Protein AF-A0A7S2GM95-F1 (afdb_monomer_lite)

InterPro domains:
  IPR003807 Domain of unknown function DUF202 [PF02656] (80-145)
  IPR052053 Inner Membrane YidH-like [PTHR34187] (78-184)

Secondary structure (DSSP, 8-state):
-HHHHHHTS----GGGS--EEE-TTS-EEE------S-----HHHHHHHHHHHHTS-HHHHHHHHHHHHHHHHHHHHHHHHHHHHHHHHHHHHHHHHHHHHHHHHHHHHH-SSHHHHHHHHHHHHHHHHHHHHHHHHHHHHHHHHHHHHHS-TT---S----HHHHHHHHHHHHHHHHHHHHHHHHHTTS--

Foldseek 3Di:
DVVVVVVVQLDDPPPPVARWDADPVRDTDGPDDDDPDDDPDDPVVVVVVVVVVVVPPVVVVVVVVVVVVVVVVVVVVVVVVVLVVVLVVLVVVLVVLLVVLVVLLVVLVVDPDPLSNVLSNVLSVLSNVLSVVSNVLSVVVSVVVVVVVPDDDDDPDPCPPPPRPPVNVVSVVVSVVVNVVSVVVSVVVVVD

Sequence (192 aa):
SIYRSIASSLKYDVLKGTLVARDNEGNVVALSSSLPNGTELTVEEVDKCLVNNVRSSKPTEKASMAFRGQVLKFERVQAHLANERTWLAWVRTALSALSIAFSLLTLSDESTKQWLKVTLFVVGSLMVANVLMTFVTGWLRYVRVKDVLMLDKQDMSANFGRLGLSHQARFLSLLLFVISFAYITGGSHDIS

Radius of gyration: 32.98 Å; chains: 1; bounding box: 68×30×95 Å

pLDDT: mean 74.27, std 16.56, range [39.97, 95.5]

Structure (mmCIF, N/CA/C/O backbone):
data_AF-A0A7S2GM95-F1
#
_entry.id   AF-A0A7S2GM95-F1
#
loop_
_atom_site.group_PDB
_atom_site.id
_atom_site.type_symbol
_atom_site.label_atom_id
_atom_site.label_alt_id
_atom_site.label_comp_id
_atom_site.label_asym_id
_atom_site.label_entity_id
_atom_site.label_seq_id
_atom_site.pdbx_PDB_ins_code
_atom_site.Cartn_x
_atom_site.Cartn_y
_atom_site.Cartn_z
_atom_site.occupancy
_atom_site.B_iso_or_equiv
_atom_site.auth_seq_id
_atom_site.auth_comp_id
_atom_site.auth_asym_id
_atom_site.auth_atom_id
_atom_site.pdbx_PDB_model_num
ATOM 1 N N . SER A 1 1 ? -3.765 -0.827 27.137 1.00 50.66 1 SER A N 1
ATOM 2 C CA . SER A 1 1 ? -2.774 -1.009 28.218 1.00 50.66 1 SER A CA 1
ATOM 3 C C . SER A 1 1 ? -3.157 -0.255 29.496 1.00 50.66 1 SER A C 1
ATOM 5 O O . SER A 1 1 ? -3.128 -0.847 30.561 1.00 50.66 1 SER A O 1
ATOM 7 N N . ILE A 1 2 ? -3.640 0.992 29.404 1.00 45.62 2 ILE A N 1
ATOM 8 C CA . ILE A 1 2 ? -3.975 1.848 30.565 1.00 45.62 2 ILE A CA 1
ATOM 9 C C . ILE A 1 2 ? -5.118 1.294 31.451 1.00 45.62 2 ILE A C 1
ATOM 11 O O . ILE A 1 2 ? -5.013 1.318 32.671 1.00 45.62 2 ILE A O 1
ATOM 15 N N . TYR A 1 3 ? -6.159 0.679 30.875 1.00 39.97 3 TYR A N 1
ATOM 16 C CA . TYR A 1 3 ? -7.285 0.133 31.656 1.00 39.97 3 TYR A CA 1
ATOM 17 C C . TYR A 1 3 ? -6.939 -1.081 32.538 1.00 39.97 3 TYR A C 1
ATOM 19 O O . TYR A 1 3 ? -7.569 -1.272 33.575 1.00 39.97 3 TYR A O 1
ATOM 27 N N . ARG A 1 4 ? -5.914 -1.879 32.188 1.00 47.34 4 ARG A N 1
ATOM 28 C CA . ARG A 1 4 ? -5.451 -2.976 33.065 1.00 47.34 4 ARG A CA 1
ATOM 29 C C . ARG A 1 4 ? -4.747 -2.461 34.319 1.00 47.34 4 ARG A C 1
ATOM 31 O O . ARG A 1 4 ? -4.808 -3.131 35.338 1.00 47.34 4 ARG A O 1
ATOM 38 N N . SER A 1 5 ? -4.130 -1.280 34.248 1.00 45.19 5 SER A N 1
ATOM 39 C CA . SER A 1 5 ? -3.409 -0.688 35.379 1.00 45.19 5 SER A CA 1
ATOM 40 C C . SER A 1 5 ? -4.339 -0.086 36.435 1.00 45.19 5 SER A C 1
ATOM 42 O O . SER A 1 5 ? -3.966 -0.017 37.599 1.00 45.19 5 SER A O 1
ATOM 44 N N . ILE A 1 6 ? -5.547 0.341 36.049 1.00 52.78 6 ILE A N 1
ATOM 45 C CA . ILE A 1 6 ? -6.525 0.919 36.987 1.00 52.78 6 ILE A CA 1
ATOM 46 C C . ILE A 1 6 ? -7.282 -0.196 37.726 1.00 52.78 6 ILE A C 1
ATOM 48 O O . ILE A 1 6 ? -7.532 -0.090 38.923 1.00 52.78 6 ILE A O 1
ATOM 52 N N . ALA A 1 7 ? -7.590 -1.306 37.045 1.00 53.78 7 ALA A N 1
ATOM 53 C CA . ALA A 1 7 ? -8.331 -2.417 37.645 1.00 53.78 7 ALA A CA 1
ATOM 54 C C . ALA A 1 7 ? -7.535 -3.195 38.713 1.00 53.78 7 ALA A C 1
ATOM 56 O O . ALA A 1 7 ? -8.138 -3.818 39.580 1.00 53.78 7 ALA A O 1
ATOM 57 N N . SER A 1 8 ? -6.197 -3.153 38.687 1.00 53.56 8 SER A N 1
ATOM 58 C CA . SER A 1 8 ? -5.352 -3.878 39.647 1.00 53.56 8 SER A CA 1
ATOM 59 C C . SER A 1 8 ? -5.120 -3.155 40.980 1.00 53.56 8 SER A C 1
ATOM 61 O O . SER A 1 8 ? -4.544 -3.761 41.880 1.00 53.56 8 SER A O 1
ATOM 63 N N . SER A 1 9 ? -5.540 -1.890 41.128 1.00 49.91 9 SER A N 1
ATOM 64 C CA . SER A 1 9 ? -5.260 -1.089 42.339 1.00 49.91 9 SER A CA 1
ATOM 65 C C . SER A 1 9 ? -6.438 -0.985 43.321 1.00 49.91 9 SER A C 1
ATOM 67 O O . SER A 1 9 ? -6.291 -0.480 44.431 1.00 49.91 9 SER A O 1
ATOM 69 N N . LEU A 1 10 ? -7.614 -1.505 42.962 1.00 49.50 10 LEU A N 1
ATOM 70 C CA . LEU A 1 10 ? -8.773 -1.553 43.854 1.00 49.50 10 LEU A CA 1
ATOM 71 C C . LEU A 1 10 ? -8.721 -2.823 44.715 1.00 49.50 10 LEU A C 1
ATOM 73 O O . LEU A 1 10 ? -9.295 -3.856 44.375 1.00 49.50 10 LEU A O 1
ATOM 77 N N . LYS A 1 11 ? -8.005 -2.755 45.843 1.00 52.44 11 LYS A N 1
ATOM 78 C CA . LYS A 1 11 ? -8.129 -3.753 46.916 1.00 52.44 11 LYS A CA 1
ATOM 79 C C . LYS A 1 11 ? -9.411 -3.474 47.701 1.00 52.44 11 LYS A C 1
ATOM 81 O O . LYS A 1 11 ? -9.481 -2.506 48.449 1.00 52.44 11 LYS A O 1
ATOM 86 N N . TYR A 1 12 ? -10.414 -4.327 47.523 1.00 49.81 12 TYR A N 1
ATOM 87 C CA . TYR A 1 12 ? -11.640 -4.302 48.315 1.00 49.81 12 TYR A CA 1
ATOM 88 C C . TYR A 1 12 ? -11.394 -5.030 49.635 1.00 49.81 12 TYR A C 1
ATOM 90 O O . TYR A 1 12 ? -11.273 -6.254 49.650 1.00 49.81 12 TYR A O 1
ATOM 98 N N . ASP A 1 13 ? -11.311 -4.288 50.736 1.00 48.91 13 ASP A N 1
ATOM 99 C CA . ASP A 1 13 ? -11.251 -4.877 52.072 1.00 48.91 13 ASP A CA 1
ATOM 100 C C . ASP A 1 13 ? -12.677 -4.963 52.637 1.00 48.91 13 ASP A C 1
ATOM 102 O O . ASP A 1 13 ? -13.244 -3.992 53.136 1.00 48.91 13 ASP A O 1
ATOM 106 N N . VAL A 1 14 ? -13.310 -6.125 52.458 1.00 47.44 14 VAL A N 1
ATOM 107 C CA . VAL A 1 14 ? -14.729 -6.363 52.797 1.00 47.44 14 VAL A CA 1
ATOM 108 C C . VAL A 1 14 ? -14.942 -6.495 54.316 1.00 47.44 14 VAL A C 1
ATOM 110 O O . VAL A 1 14 ? -16.067 -6.411 54.801 1.00 47.44 14 VAL A O 1
ATOM 113 N N . LEU A 1 15 ? -13.870 -6.627 55.103 1.00 42.09 15 LEU A N 1
ATOM 114 C CA . LEU A 1 15 ? -13.933 -6.999 56.521 1.00 42.09 15 LEU A CA 1
ATOM 115 C C . LEU A 1 15 ? -14.420 -5.904 57.488 1.00 42.09 15 LEU A C 1
ATOM 117 O O . LEU A 1 15 ? -14.605 -6.192 58.666 1.00 42.09 15 LEU A O 1
ATOM 121 N N . LYS A 1 16 ? -14.655 -4.665 57.034 1.00 50.62 16 LYS A N 1
ATOM 122 C CA . LYS A 1 16 ? -15.147 -3.568 57.901 1.00 50.62 16 LYS A CA 1
ATOM 123 C C . LYS A 1 16 ? -16.322 -2.770 57.333 1.00 50.62 16 LYS A C 1
ATOM 125 O O . LYS A 1 16 ? -16.593 -1.670 57.807 1.00 50.62 16 LYS A O 1
ATOM 130 N N . GLY A 1 17 ? -16.997 -3.275 56.298 1.00 48.81 17 GLY A N 1
ATOM 131 C CA . GLY A 1 17 ? -18.196 -2.628 55.740 1.00 48.81 17 GLY A CA 1
ATOM 132 C C . GLY A 1 17 ? -17.989 -1.192 55.232 1.00 48.81 17 GLY A C 1
ATOM 133 O O . GLY A 1 17 ? -18.960 -0.485 54.991 1.00 48.81 17 GLY A O 1
ATOM 134 N N . THR A 1 18 ? -16.739 -0.751 55.057 1.00 48.81 18 THR A N 1
ATOM 135 C CA . THR A 1 18 ? -16.401 0.610 54.633 1.00 48.81 18 THR A CA 1
ATOM 136 C C . THR A 1 18 ? -15.642 0.528 53.315 1.00 48.81 18 THR A C 1
ATOM 138 O O . THR A 1 18 ? -14.572 -0.073 53.245 1.00 48.81 18 THR A O 1
ATOM 141 N N . LEU A 1 19 ? -16.204 1.107 52.251 1.00 51.09 19 LEU A N 1
ATOM 142 C CA . LEU A 1 19 ? -15.543 1.204 50.951 1.00 51.09 19 LEU A CA 1
ATOM 143 C C . LEU A 1 19 ? -14.448 2.266 51.034 1.00 51.09 19 LEU A C 1
ATOM 145 O O . LEU A 1 19 ? -14.722 3.464 51.032 1.00 51.09 19 LEU A O 1
ATOM 149 N N . VAL A 1 20 ? -13.201 1.815 51.119 1.00 55.88 20 VAL A N 1
ATOM 150 C CA . VAL A 1 20 ? -12.035 2.693 51.164 1.00 55.88 20 VAL A CA 1
ATOM 151 C C . VAL A 1 20 ? -11.360 2.688 49.797 1.00 55.88 20 VAL A C 1
ATOM 153 O O . VAL A 1 20 ? -10.865 1.655 49.352 1.00 55.88 20 VAL A O 1
ATOM 156 N N . ALA A 1 21 ? -11.330 3.841 49.127 1.00 56.38 21 ALA A N 1
ATOM 157 C CA . ALA A 1 21 ? -10.490 4.039 47.953 1.00 56.38 21 ALA A CA 1
ATOM 158 C C . ALA A 1 21 ? -9.119 4.565 48.407 1.00 56.38 21 ALA A C 1
ATOM 160 O O . ALA A 1 21 ? -9.034 5.505 49.200 1.00 56.38 21 ALA A O 1
ATOM 161 N N . ARG A 1 22 ? -8.039 3.950 47.918 1.00 57.28 22 ARG A N 1
ATOM 162 C CA . ARG A 1 22 ? -6.683 4.499 48.037 1.00 57.28 22 ARG A CA 1
ATOM 163 C C . ARG A 1 22 ? -6.273 5.121 46.716 1.00 57.28 22 ARG A C 1
ATOM 165 O O . ARG A 1 22 ? -6.553 4.548 45.662 1.00 57.28 22 ARG A O 1
ATOM 172 N N . ASP A 1 23 ? -5.604 6.264 46.784 1.00 69.31 23 ASP A N 1
ATOM 173 C CA . ASP A 1 23 ? -4.889 6.791 45.627 1.00 69.31 23 ASP A CA 1
ATOM 174 C C . ASP A 1 23 ? -3.562 6.035 45.401 1.00 69.31 23 ASP A C 1
ATOM 176 O O . ASP A 1 23 ? -3.177 5.145 46.168 1.00 69.31 23 ASP A O 1
ATOM 180 N N . ASN A 1 24 ? -2.858 6.383 44.322 1.00 61.81 24 ASN A N 1
ATOM 181 C CA . ASN A 1 24 ? -1.589 5.753 43.945 1.00 61.81 24 ASN A CA 1
ATOM 182 C C . ASN A 1 24 ? -0.418 6.090 44.890 1.00 61.81 24 ASN A C 1
ATOM 184 O O . ASN A 1 24 ? 0.629 5.452 44.800 1.00 61.81 24 ASN A O 1
ATOM 188 N N . GLU A 1 25 ? -0.584 7.056 45.790 1.00 68.88 25 GLU A N 1
ATOM 189 C CA . GLU A 1 25 ? 0.390 7.465 46.809 1.00 68.88 25 GLU A CA 1
ATOM 190 C C . GLU A 1 25 ? 0.121 6.759 48.152 1.00 68.88 25 GLU A C 1
ATOM 192 O O . GLU A 1 25 ? 0.868 6.915 49.116 1.00 68.88 25 GLU A O 1
ATOM 197 N N . GLY A 1 26 ? -0.922 5.922 48.208 1.00 62.06 26 GLY A N 1
ATOM 198 C CA . GLY A 1 26 ? -1.325 5.188 49.402 1.00 62.06 26 GLY A CA 1
ATOM 199 C C . GLY A 1 26 ? -2.190 6.007 50.358 1.00 62.06 26 GLY A C 1
ATOM 200 O O . GLY A 1 26 ? -2.548 5.490 51.423 1.00 62.06 26 GLY A O 1
ATOM 201 N N . ASN A 1 27 ? -2.571 7.230 49.980 1.00 55.44 27 ASN A N 1
ATOM 202 C CA . ASN A 1 27 ? -3.434 8.072 50.790 1.00 55.44 27 ASN A CA 1
ATOM 203 C C . ASN A 1 27 ? -4.868 7.545 50.736 1.00 55.44 27 ASN A C 1
ATOM 205 O O . ASN A 1 27 ? -5.402 7.171 49.687 1.00 55.44 27 ASN A O 1
ATOM 209 N N . VAL A 1 28 ? -5.492 7.482 51.909 1.00 55.59 28 VAL A N 1
ATOM 210 C CA . VAL A 1 28 ? -6.865 7.014 52.064 1.00 55.59 28 VAL A CA 1
ATOM 211 C C . VAL A 1 28 ? -7.808 8.169 51.749 1.00 55.59 28 VAL A C 1
ATOM 213 O O . VAL A 1 28 ? -7.966 9.084 52.554 1.00 55.59 28 VAL A O 1
ATOM 216 N N . VAL A 1 29 ? -8.457 8.116 50.588 1.00 54.69 29 VAL A N 1
ATOM 217 C CA . VAL A 1 29 ? -9.510 9.066 50.223 1.00 54.69 29 VAL A CA 1
ATOM 218 C C . VAL A 1 29 ? -10.838 8.418 50.598 1.00 54.69 29 VAL A C 1
ATOM 220 O O . VAL A 1 29 ? -11.439 7.667 49.830 1.00 54.69 29 VAL A O 1
ATOM 223 N N . ALA A 1 30 ? -11.269 8.643 51.839 1.00 53.03 30 ALA A N 1
ATOM 224 C CA . ALA A 1 30 ? -12.579 8.198 52.292 1.00 53.03 30 ALA A CA 1
ATOM 225 C C . ALA A 1 30 ? -13.667 8.973 51.533 1.00 53.03 30 ALA A C 1
ATOM 227 O O . ALA A 1 30 ? -13.691 10.205 51.550 1.00 53.03 30 ALA A O 1
ATOM 228 N N . LEU A 1 31 ? -14.584 8.259 50.875 1.00 51.22 31 LEU A N 1
ATOM 229 C CA . LEU A 1 31 ? -15.821 8.858 50.381 1.00 51.22 31 LEU A CA 1
ATOM 230 C C . LEU A 1 31 ? -16.667 9.214 51.606 1.00 51.22 31 LEU A C 1
ATOM 232 O O . LEU A 1 31 ? -17.280 8.355 52.231 1.00 51.22 31 LEU A O 1
ATOM 236 N N . SER A 1 32 ? -16.590 10.486 51.989 1.00 45.22 32 SER A N 1
ATOM 237 C CA . SER A 1 32 ? -17.267 11.074 53.138 1.00 45.22 32 SER A CA 1
ATOM 238 C C . SER A 1 32 ? -18.755 10.718 53.177 1.00 45.22 32 SER A C 1
ATOM 240 O O . SER A 1 32 ? -19.524 11.095 52.295 1.00 45.22 32 SER A O 1
ATOM 242 N N . SER A 1 33 ? -19.169 10.088 54.271 1.00 42.91 33 SER A N 1
ATOM 243 C CA . SER A 1 33 ? -20.413 10.453 54.934 1.00 42.91 33 SER A CA 1
ATOM 244 C C . SER A 1 33 ? -20.068 10.718 56.393 1.00 42.91 33 SER A C 1
ATOM 246 O O . SER A 1 33 ? -19.739 9.794 57.136 1.00 42.91 33 SER A O 1
ATOM 248 N N . SER A 1 34 ? -20.093 11.988 56.792 1.00 43.06 34 SER A N 1
ATOM 249 C CA . SER A 1 34 ? -20.061 12.386 58.195 1.00 43.06 34 SER A CA 1
ATOM 250 C C . SER A 1 34 ? -21.193 11.674 58.941 1.00 43.06 34 SER A C 1
ATOM 252 O O . SER A 1 34 ? -22.362 11.986 58.708 1.00 43.06 34 SER A O 1
ATOM 254 N N . LEU A 1 35 ? -20.870 10.728 59.824 1.00 48.94 35 LEU A N 1
ATOM 255 C CA . LEU A 1 35 ? -21.829 10.271 60.825 1.00 48.94 35 LEU A CA 1
ATOM 256 C C . LEU A 1 35 ? -21.757 11.222 62.029 1.00 48.94 35 LEU A C 1
ATOM 258 O O . LEU A 1 35 ? -20.680 11.371 62.610 1.00 48.94 35 LEU A O 1
ATOM 262 N N . PRO A 1 36 ? -22.865 11.885 62.400 1.00 41.69 36 PRO A N 1
ATOM 263 C CA . PRO A 1 36 ? -22.921 12.678 63.616 1.00 41.69 36 PRO A CA 1
ATOM 264 C C . PRO A 1 36 ? -22.853 11.759 64.846 1.00 41.69 36 PRO A C 1
ATOM 266 O O . PRO A 1 36 ? -23.653 10.846 65.002 1.00 41.69 36 PRO A O 1
ATOM 269 N N . ASN A 1 37 ? -21.850 12.023 65.682 1.00 46.19 37 ASN A N 1
ATOM 270 C CA . ASN A 1 37 ? -21.679 11.689 67.098 1.00 46.19 37 ASN A CA 1
ATOM 271 C C . ASN A 1 37 ? -22.504 10.525 67.697 1.00 46.19 37 ASN A C 1
ATOM 273 O O . ASN A 1 37 ? -23.662 10.681 68.073 1.00 46.19 37 ASN A O 1
ATOM 277 N N . GLY A 1 38 ? -21.803 9.421 67.982 1.00 53.53 38 GLY A N 1
ATOM 278 C CA . GLY A 1 38 ? -21.883 8.765 69.295 1.00 53.53 38 GLY A CA 1
ATOM 279 C C . GLY A 1 38 ? -23.095 7.887 69.608 1.00 53.53 38 GLY A C 1
ATOM 280 O O . GLY A 1 38 ? -23.399 7.712 70.783 1.00 53.53 38 GLY A O 1
ATOM 281 N N . THR A 1 39 ? -23.774 7.319 68.614 1.00 51.16 39 THR A N 1
ATOM 282 C CA . THR A 1 39 ? -24.798 6.285 68.845 1.00 51.16 39 THR A CA 1
ATOM 283 C C . THR A 1 39 ? -24.229 4.902 68.521 1.00 51.16 39 THR A C 1
ATOM 285 O O . THR A 1 39 ? -23.912 4.611 67.368 1.00 51.16 39 THR A O 1
ATOM 288 N N . GLU A 1 40 ? -24.073 4.047 69.539 1.00 49.03 40 GLU A N 1
ATOM 289 C CA . GLU A 1 40 ? -23.833 2.609 69.359 1.00 49.03 40 GLU A CA 1
ATOM 290 C C . GLU A 1 40 ? -25.079 1.987 68.718 1.00 49.03 40 GLU A C 1
ATOM 292 O O . GLU A 1 40 ? -26.045 1.627 69.387 1.00 49.03 40 GLU A O 1
ATOM 297 N N . LEU A 1 41 ? -25.075 1.910 67.389 1.00 49.16 41 LEU A N 1
ATOM 298 C CA . LEU A 1 41 ? -26.069 1.161 66.632 1.00 49.16 41 LEU A CA 1
ATOM 299 C C . LEU A 1 41 ? -25.763 -0.330 66.760 1.00 49.16 41 LEU A C 1
ATOM 301 O O . LEU A 1 41 ? -24.689 -0.804 66.385 1.00 49.16 41 LEU A O 1
ATOM 305 N N . THR A 1 42 ? -26.726 -1.067 67.301 1.00 54.88 42 THR A N 1
ATOM 306 C CA . THR A 1 42 ? -26.661 -2.523 67.406 1.00 54.88 42 THR A CA 1
ATOM 307 C C . THR A 1 42 ? -26.617 -3.157 66.010 1.00 54.88 42 THR A C 1
ATOM 309 O O . THR A 1 42 ? -27.235 -2.672 65.060 1.00 54.88 42 THR A O 1
ATOM 312 N N . VAL A 1 43 ? -25.861 -4.252 65.872 1.00 62.22 43 VAL A N 1
ATOM 313 C CA . VAL A 1 43 ? -25.593 -4.931 64.587 1.00 62.22 43 VAL A CA 1
ATOM 314 C C . VAL A 1 43 ? -26.886 -5.323 63.845 1.00 62.22 43 VAL A C 1
ATOM 316 O O . VAL A 1 43 ? -26.914 -5.303 62.618 1.00 62.22 43 VAL A O 1
ATOM 319 N N . GLU A 1 44 ? -27.981 -5.594 64.563 1.00 63.22 44 GLU A N 1
ATOM 320 C CA . GLU A 1 44 ? -29.284 -5.937 63.968 1.00 63.22 44 GLU A CA 1
ATOM 321 C C . GLU A 1 44 ? -29.981 -4.770 63.249 1.00 63.22 44 GLU A C 1
ATOM 323 O O . GLU A 1 44 ? -30.751 -4.983 62.306 1.00 63.22 44 GLU A O 1
ATOM 328 N N . GLU A 1 45 ? -29.740 -3.532 63.673 1.00 58.91 45 GLU A N 1
ATOM 329 C CA . GLU A 1 45 ? -30.431 -2.358 63.128 1.00 58.91 45 GLU A CA 1
ATOM 330 C C . GLU A 1 45 ? -29.765 -1.862 61.836 1.00 58.91 45 GLU A C 1
ATOM 332 O O . GLU A 1 45 ? -30.434 -1.416 60.896 1.00 58.91 45 GLU A O 1
ATOM 337 N N . VAL A 1 46 ? -28.445 -2.056 61.745 1.00 61.22 46 VAL A N 1
ATOM 338 C CA . VAL A 1 46 ? -27.653 -1.828 60.529 1.00 61.22 46 VAL A CA 1
ATOM 339 C C . VAL A 1 46 ? -28.059 -2.808 59.422 1.00 61.22 46 VAL A C 1
ATOM 341 O O . VAL A 1 46 ? -28.186 -2.403 58.263 1.00 61.22 46 VAL A O 1
ATOM 344 N N . ASP A 1 47 ? -28.350 -4.064 59.771 1.00 62.31 47 ASP A N 1
ATOM 345 C CA . ASP A 1 47 ? -28.702 -5.104 58.798 1.00 62.31 47 ASP A CA 1
ATOM 346 C C . ASP A 1 47 ? -30.087 -4.856 58.163 1.00 62.31 47 ASP A C 1
ATOM 348 O O . ASP A 1 47 ? -30.263 -4.954 56.945 1.00 62.31 47 ASP A O 1
ATOM 352 N N . LYS A 1 48 ? -31.068 -4.385 58.949 1.00 63.62 48 LYS A N 1
ATOM 353 C CA . LYS A 1 48 ? -32.400 -4.002 58.431 1.00 63.62 48 LYS A CA 1
ATOM 354 C C . LYS A 1 48 ? -32.363 -2.769 57.522 1.00 63.62 48 LYS A C 1
ATOM 356 O O . LYS A 1 48 ? -33.103 -2.719 56.534 1.00 63.62 48 LYS A O 1
ATOM 361 N N . CYS A 1 49 ? -31.502 -1.791 57.812 1.00 55.72 49 CYS A N 1
ATOM 362 C CA . CYS A 1 49 ? -31.323 -0.626 56.943 1.00 55.72 49 CYS A CA 1
ATOM 363 C C . CYS A 1 49 ? -30.605 -0.988 55.633 1.00 55.72 49 CYS A C 1
ATOM 365 O O . CYS A 1 49 ? -31.025 -0.527 54.569 1.00 55.72 49 CYS A O 1
ATOM 367 N N . LEU A 1 50 ? -29.583 -1.851 55.677 1.00 58.94 50 LEU A N 1
ATOM 368 C CA . LEU A 1 50 ? -28.883 -2.331 54.478 1.00 58.94 50 LEU A CA 1
ATOM 369 C C . LEU A 1 50 ? -29.810 -3.133 53.557 1.00 58.94 50 LEU A C 1
ATOM 371 O O . LEU A 1 50 ? -29.861 -2.866 52.353 1.00 58.94 50 LEU A O 1
ATOM 375 N N . VAL A 1 51 ? -30.607 -4.049 54.110 1.00 63.75 51 VAL A N 1
ATOM 376 C CA . VAL A 1 51 ? -31.532 -4.888 53.329 1.00 63.75 51 VAL A CA 1
ATOM 377 C C . VAL A 1 51 ? -32.629 -4.061 52.643 1.00 63.75 51 VAL A C 1
ATOM 379 O O . VAL A 1 51 ? -32.980 -4.339 51.492 1.00 63.75 51 VAL A O 1
ATOM 382 N N . ASN A 1 52 ? -33.133 -3.003 53.287 1.00 58.06 52 ASN A N 1
ATOM 383 C CA . ASN A 1 52 ? -34.147 -2.134 52.682 1.00 58.06 52 ASN A CA 1
ATOM 384 C C . ASN A 1 52 ? -33.569 -1.168 51.633 1.00 58.06 52 ASN A C 1
ATOM 386 O O . ASN A 1 52 ? -34.226 -0.912 50.621 1.00 58.06 52 ASN A O 1
ATOM 390 N N . ASN A 1 53 ? -32.331 -0.691 51.801 1.00 54.78 53 ASN A N 1
ATOM 391 C CA . ASN A 1 53 ? -31.703 0.211 50.827 1.00 54.78 53 ASN A CA 1
ATOM 392 C C . ASN A 1 53 ? -31.261 -0.513 49.540 1.00 54.78 53 ASN A C 1
ATOM 394 O O . ASN A 1 53 ? -31.349 0.044 48.443 1.00 54.78 53 ASN A O 1
ATOM 398 N N . VAL A 1 54 ? -30.879 -1.793 49.634 1.00 54.91 54 VAL A N 1
ATOM 399 C CA . VAL A 1 54 ? -30.519 -2.628 48.469 1.00 54.91 54 VAL A CA 1
ATOM 400 C C . VAL A 1 54 ? -31.707 -2.839 47.514 1.00 54.91 54 VAL A C 1
ATOM 402 O O . VAL A 1 54 ? -31.506 -3.036 46.315 1.00 54.91 54 VAL A O 1
ATOM 405 N N . ARG A 1 55 ? -32.957 -2.726 47.986 1.00 53.53 55 ARG A N 1
ATOM 406 C CA . ARG A 1 55 ? -34.158 -2.928 47.151 1.00 53.53 55 ARG A CA 1
ATOM 407 C C . ARG A 1 55 ? -34.582 -1.703 46.329 1.00 53.53 55 ARG A C 1
ATOM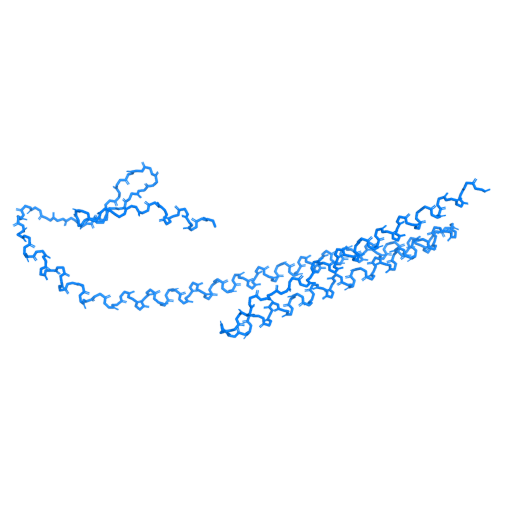 409 O O . ARG A 1 55 ? -35.363 -1.864 45.388 1.00 53.53 55 ARG A O 1
ATOM 416 N N . SER A 1 56 ? -34.061 -0.509 46.635 1.00 51.97 56 SER A N 1
ATOM 417 C CA . SER A 1 56 ? -34.463 0.762 46.001 1.00 51.97 56 SER A CA 1
ATOM 418 C C . SER A 1 56 ? -33.477 1.302 44.946 1.00 51.97 56 SER A C 1
ATOM 420 O O . SER A 1 56 ? -33.738 2.337 44.331 1.00 51.97 56 SER A O 1
ATOM 422 N N . SER A 1 57 ? -32.366 0.618 44.665 1.00 53.09 57 SER A N 1
ATOM 423 C CA . SER A 1 57 ? -31.285 1.106 43.781 1.00 53.09 57 SER A CA 1
ATOM 424 C C . SER A 1 57 ? -31.502 0.885 42.268 1.00 53.09 57 SER A C 1
ATOM 426 O O . SER A 1 57 ? -30.579 1.025 41.466 1.00 53.09 57 SER A O 1
ATOM 428 N N . LYS A 1 58 ? -32.739 0.613 41.831 1.00 57.72 58 LYS A N 1
ATOM 429 C CA . LYS A 1 58 ? -33.103 0.409 40.411 1.00 57.72 58 LYS A CA 1
ATOM 430 C C . LYS A 1 58 ? -32.871 1.598 39.441 1.00 57.72 58 LYS A C 1
ATOM 432 O O . LYS A 1 58 ? -32.782 1.333 38.240 1.00 57.72 58 LYS A O 1
ATOM 437 N N . PRO A 1 59 ? -32.762 2.884 39.849 1.00 59.94 59 PRO A N 1
ATOM 438 C CA . PRO A 1 59 ? -32.510 3.981 38.901 1.00 59.94 59 PRO A CA 1
ATOM 439 C C . PRO A 1 59 ? -31.099 3.969 38.296 1.00 59.94 59 PRO A C 1
ATOM 441 O O . PRO A 1 59 ? -30.907 4.370 37.145 1.00 59.94 59 PRO A O 1
ATOM 444 N N . THR A 1 60 ? -30.109 3.495 39.053 1.00 70.06 60 THR A N 1
ATOM 445 C CA . THR A 1 60 ? -28.685 3.615 38.704 1.00 70.06 60 THR A CA 1
ATOM 446 C C . THR A 1 60 ? -28.281 2.664 37.574 1.00 70.06 60 THR A C 1
ATOM 448 O O . THR A 1 60 ? -27.407 2.974 36.764 1.00 70.06 60 THR A O 1
ATOM 451 N N . GLU A 1 61 ? -28.968 1.527 37.450 1.00 80.69 61 GLU A N 1
ATOM 452 C CA . GLU A 1 61 ? -28.678 0.515 36.432 1.00 80.69 61 GLU A CA 1
ATOM 453 C C . GLU A 1 61 ? -29.014 1.008 35.013 1.00 80.69 61 GLU A C 1
ATOM 455 O O . GLU A 1 61 ? -28.204 0.862 34.095 1.00 80.69 61 GLU A O 1
ATOM 460 N N . LYS A 1 62 ? -30.155 1.690 34.830 1.00 82.56 62 LYS A N 1
ATOM 461 C CA . LYS A 1 62 ? -30.560 2.242 33.523 1.00 82.56 62 LYS A CA 1
ATOM 462 C C . LYS A 1 62 ? -29.593 3.316 33.024 1.00 82.56 62 LYS A C 1
ATOM 464 O O . LYS A 1 62 ? -29.231 3.312 31.847 1.00 82.56 62 LYS A O 1
ATOM 469 N N . ALA A 1 63 ? -29.137 4.194 33.920 1.00 84.12 63 ALA A N 1
ATOM 470 C CA . ALA A 1 63 ? -28.128 5.200 33.597 1.00 84.12 63 ALA A CA 1
ATOM 471 C C . ALA A 1 63 ? -26.802 4.544 33.173 1.00 84.12 63 ALA A C 1
ATOM 473 O O . ALA A 1 63 ? -26.204 4.943 32.171 1.00 84.12 63 ALA A O 1
ATOM 474 N N . SER A 1 64 ? -26.390 3.475 33.865 1.00 85.00 64 SER A N 1
ATOM 475 C CA . SER A 1 64 ? -25.178 2.726 33.513 1.00 85.00 64 SER A CA 1
ATOM 476 C C . SER A 1 64 ? -25.272 2.047 32.136 1.00 85.00 64 SER A C 1
ATOM 478 O O . SER A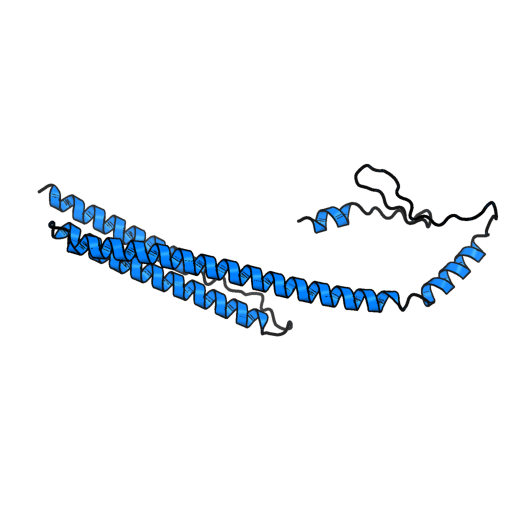 1 64 ? -24.303 2.061 31.372 1.00 85.00 64 SER A O 1
ATOM 480 N N . MET A 1 65 ? -26.444 1.514 31.767 1.00 85.50 65 MET A N 1
ATOM 481 C CA . MET A 1 65 ? -26.670 0.906 30.451 1.00 85.50 65 MET A CA 1
ATOM 482 C C . MET A 1 65 ? -26.678 1.947 29.328 1.00 85.50 65 MET A C 1
ATOM 484 O O . MET A 1 65 ? -26.062 1.723 28.283 1.00 85.50 65 MET A O 1
ATOM 488 N N . ALA A 1 66 ? -27.322 3.098 29.547 1.00 87.12 66 ALA A N 1
ATOM 489 C CA . ALA A 1 66 ? -27.326 4.196 28.583 1.00 87.12 66 ALA A CA 1
ATOM 490 C C . ALA A 1 66 ? -25.902 4.720 28.326 1.00 87.12 66 ALA A C 1
ATOM 492 O O . ALA A 1 66 ? -25.502 4.878 27.169 1.00 87.12 66 ALA A O 1
ATOM 493 N N . PHE A 1 67 ? -25.109 4.893 29.389 1.00 90.56 67 PHE A N 1
ATOM 494 C CA . PHE A 1 67 ? -23.705 5.287 29.286 1.00 90.56 67 PHE A CA 1
ATOM 495 C C . PHE A 1 67 ? -22.870 4.245 28.527 1.00 90.56 67 PHE A C 1
ATOM 497 O O . PHE A 1 67 ? -22.174 4.594 27.575 1.00 90.56 67 PHE A O 1
ATOM 504 N N . ARG A 1 68 ? -22.998 2.950 28.856 1.00 89.00 68 ARG A N 1
ATOM 505 C CA . ARG A 1 68 ? -22.319 1.867 28.116 1.00 89.00 68 ARG A CA 1
ATOM 506 C C . ARG A 1 68 ? -22.661 1.881 26.626 1.00 89.00 68 ARG A C 1
ATOM 508 O O . ARG A 1 68 ? -21.772 1.711 25.796 1.00 89.00 68 ARG A O 1
ATOM 515 N N . GLY A 1 69 ? -23.923 2.125 26.277 1.00 88.06 69 GLY A N 1
ATOM 516 C CA . GLY A 1 69 ? -24.347 2.257 24.883 1.00 88.06 69 GLY A CA 1
ATOM 517 C C . GLY A 1 69 ? -23.662 3.419 24.157 1.00 88.06 69 GLY A C 1
ATOM 518 O O . GLY A 1 69 ? -23.254 3.267 23.005 1.00 88.06 69 GLY A O 1
ATOM 519 N N . GLN A 1 70 ? -23.494 4.565 24.821 1.00 89.81 70 GLN A N 1
ATOM 520 C CA . GLN A 1 70 ? -22.772 5.714 24.262 1.00 89.81 70 GLN A CA 1
ATOM 521 C C . GLN A 1 70 ? -21.273 5.437 24.107 1.00 89.81 70 GLN A C 1
ATOM 523 O O . GLN A 1 70 ? -20.710 5.752 23.058 1.00 89.81 70 GLN A O 1
ATOM 528 N N . VAL A 1 71 ? -20.650 4.784 25.093 1.00 92.12 71 VAL A N 1
ATOM 529 C CA . VAL A 1 71 ? -19.235 4.382 25.028 1.00 92.12 71 VAL A CA 1
ATOM 530 C C . VAL A 1 71 ? -18.994 3.452 23.836 1.00 92.12 71 VAL A C 1
ATOM 532 O O . VAL A 1 71 ? -18.113 3.721 23.025 1.00 92.12 71 VAL A O 1
ATOM 535 N N . LEU A 1 72 ? -19.838 2.434 23.643 1.00 87.12 72 LEU A N 1
ATOM 536 C CA . LEU A 1 72 ? -19.723 1.510 22.505 1.00 87.12 72 LEU A CA 1
ATOM 537 C C . LEU A 1 72 ? -19.909 2.209 21.146 1.00 87.12 72 LEU A C 1
ATOM 539 O O . LEU A 1 72 ? -19.248 1.857 20.166 1.00 87.12 72 LEU A O 1
ATOM 543 N N . LYS A 1 73 ? -20.804 3.205 21.064 1.00 87.81 73 LYS A N 1
ATOM 544 C CA . LYS A 1 73 ? -20.973 4.023 19.849 1.00 87.81 73 LYS A CA 1
ATOM 545 C C . LYS A 1 73 ? -19.713 4.836 19.555 1.00 87.81 73 LYS A C 1
ATOM 547 O O . LYS A 1 73 ? -19.263 4.854 18.411 1.00 87.81 73 LYS A O 1
ATOM 552 N N . PHE A 1 74 ? -19.140 5.472 20.575 1.00 91.94 74 PHE A N 1
ATOM 553 C CA . PHE A 1 74 ? -17.916 6.255 20.437 1.00 91.94 74 PHE A CA 1
ATOM 554 C C . PHE A 1 74 ? -16.723 5.381 20.026 1.00 91.94 74 PHE A C 1
ATOM 556 O O . PHE A 1 74 ? -16.012 5.737 19.088 1.00 91.94 74 PHE A O 1
ATOM 563 N N . GLU A 1 75 ? -16.559 4.201 20.632 1.00 88.50 75 GLU A N 1
ATOM 564 C CA . GLU A 1 75 ? -15.521 3.232 20.249 1.00 88.50 75 GLU A CA 1
ATOM 565 C C . GLU A 1 75 ? -15.627 2.826 18.771 1.00 88.50 75 GLU A C 1
ATOM 567 O O . GLU A 1 75 ? -14.621 2.798 18.058 1.00 88.50 75 GLU A O 1
ATOM 572 N N . ARG A 1 76 ? -16.845 2.577 18.270 1.00 84.75 76 ARG A N 1
ATOM 573 C CA . ARG A 1 76 ? -17.068 2.238 16.854 1.00 84.75 76 ARG A CA 1
ATOM 574 C C . ARG A 1 76 ? -16.685 3.387 15.917 1.00 84.75 76 ARG A C 1
ATOM 576 O O . ARG A 1 76 ? -16.042 3.151 14.895 1.00 84.75 76 ARG A O 1
ATOM 583 N N . VAL A 1 77 ? -17.053 4.620 16.267 1.00 87.62 77 VAL A N 1
ATOM 584 C CA . VAL A 1 77 ? -16.699 5.819 15.487 1.00 87.62 77 VAL A CA 1
ATOM 585 C C . VAL A 1 77 ? -15.184 6.026 15.471 1.00 87.62 77 VAL A C 1
ATOM 587 O O . VAL A 1 77 ? -14.607 6.264 14.410 1.00 87.62 77 VAL A O 1
ATOM 590 N N . GLN A 1 78 ? -14.517 5.862 16.617 1.00 88.31 78 GLN A N 1
ATOM 591 C CA . GLN A 1 78 ? -13.060 5.957 16.695 1.00 88.31 78 GLN A CA 1
ATOM 592 C C . GLN A 1 78 ? -12.356 4.890 15.849 1.00 88.31 78 GLN A C 1
ATOM 594 O O . GLN A 1 78 ? -11.384 5.209 15.158 1.00 88.31 78 GLN A O 1
ATOM 599 N N . ALA A 1 79 ? -12.851 3.648 15.857 1.00 83.81 79 ALA A N 1
ATOM 600 C CA . ALA A 1 79 ? -12.306 2.573 15.031 1.00 83.81 79 ALA A CA 1
ATOM 601 C C . ALA A 1 79 ? -12.424 2.887 13.528 1.00 83.81 79 ALA A C 1
ATOM 603 O O . ALA A 1 79 ? -11.464 2.686 12.779 1.00 83.81 79 ALA A O 1
ATOM 604 N N . HIS A 1 80 ? -13.558 3.444 13.093 1.00 84.00 80 HIS A N 1
ATOM 605 C CA . HIS A 1 80 ? -13.761 3.853 11.701 1.00 84.00 80 HIS A CA 1
ATOM 606 C C . HIS A 1 80 ? -12.803 4.983 11.287 1.00 84.00 80 HIS A C 1
ATOM 608 O O . HIS A 1 80 ? -12.076 4.846 10.303 1.00 84.00 80 HIS A O 1
ATOM 614 N N . LEU A 1 81 ? -12.715 6.046 12.094 1.00 89.75 81 LEU A N 1
ATOM 615 C CA . LEU A 1 81 ? -11.798 7.177 11.878 1.00 89.75 81 LEU A CA 1
ATOM 616 C C . LEU A 1 81 ? -10.323 6.757 11.851 1.00 89.75 81 LEU A C 1
ATOM 618 O O . LEU A 1 81 ? -9.505 7.345 11.141 1.00 89.75 81 LEU A O 1
ATOM 622 N N . ALA A 1 82 ? -9.940 5.762 12.652 1.00 88.38 82 ALA A N 1
ATOM 623 C CA . ALA A 1 82 ? -8.597 5.198 12.601 1.00 88.38 82 ALA A CA 1
ATOM 624 C C . ALA A 1 82 ? -8.354 4.460 11.274 1.00 88.38 82 ALA A C 1
ATOM 626 O O . ALA A 1 82 ? -7.322 4.680 10.635 1.00 88.38 82 ALA A O 1
ATOM 627 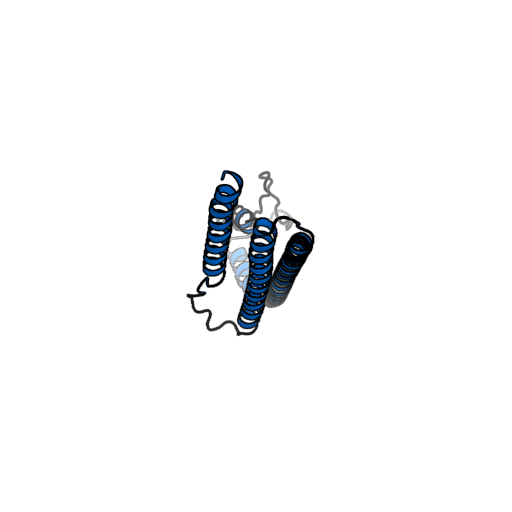N N . ASN A 1 83 ? -9.311 3.641 10.827 1.00 83.75 83 ASN A N 1
ATOM 628 C CA . ASN A 1 83 ? -9.196 2.895 9.575 1.00 83.75 83 ASN A CA 1
ATOM 629 C C . ASN A 1 83 ? -9.109 3.831 8.356 1.00 83.75 83 ASN A C 1
ATOM 631 O O . ASN A 1 83 ? -8.226 3.659 7.516 1.00 83.75 83 ASN A O 1
ATOM 635 N N . GLU A 1 84 ? -9.936 4.877 8.302 1.00 88.69 84 GLU A N 1
ATOM 636 C CA . GLU A 1 84 ? -9.890 5.894 7.240 1.00 88.69 84 GLU A CA 1
ATOM 637 C C . GLU A 1 84 ? -8.537 6.608 7.169 1.00 88.69 84 GLU A C 1
ATOM 639 O O . GLU A 1 84 ? -7.966 6.743 6.085 1.00 88.69 84 GLU A O 1
ATOM 644 N N . ARG A 1 85 ? -7.966 6.998 8.317 1.00 91.62 85 ARG A N 1
ATOM 645 C CA . ARG A 1 85 ? -6.629 7.615 8.360 1.00 91.62 85 ARG A CA 1
ATOM 646 C C . ARG A 1 85 ? -5.549 6.685 7.821 1.00 91.62 85 ARG A C 1
ATOM 648 O O . ARG A 1 85 ? -4.673 7.136 7.083 1.00 91.62 85 ARG A O 1
ATOM 655 N N . THR A 1 86 ? -5.610 5.396 8.156 1.00 88.62 86 THR A N 1
ATOM 656 C CA . THR A 1 86 ? -4.652 4.430 7.604 1.00 88.62 86 THR A CA 1
ATOM 657 C C . THR A 1 86 ? -4.844 4.244 6.105 1.00 88.62 86 THR A C 1
ATOM 659 O O . THR A 1 86 ? -3.860 4.232 5.376 1.00 88.62 86 THR A O 1
ATOM 662 N N . TRP A 1 87 ? -6.082 4.190 5.618 1.00 85.50 87 TRP A N 1
ATOM 663 C CA . TRP A 1 87 ? -6.355 4.072 4.189 1.00 85.50 87 TRP A CA 1
ATOM 664 C C . TRP A 1 87 ? -5.840 5.287 3.402 1.00 85.50 87 TRP A C 1
ATOM 666 O O . TRP A 1 87 ? -5.110 5.116 2.428 1.00 85.50 87 TRP A O 1
ATOM 676 N N . LEU A 1 88 ? -6.094 6.511 3.877 1.00 88.38 88 LEU A N 1
ATOM 677 C CA . LEU A 1 88 ? -5.543 7.726 3.264 1.00 88.38 88 LEU A CA 1
ATOM 678 C C . LEU A 1 88 ? -4.009 7.748 3.268 1.00 88.38 88 LEU A C 1
ATOM 680 O O . LEU A 1 88 ? -3.394 8.222 2.312 1.00 88.38 88 LEU A O 1
ATOM 684 N N . ALA A 1 89 ? -3.373 7.228 4.321 1.00 89.88 89 ALA A N 1
ATOM 685 C CA . ALA A 1 89 ? -1.921 7.094 4.356 1.00 89.88 89 ALA A CA 1
ATOM 686 C C . ALA A 1 89 ? -1.405 6.119 3.284 1.00 89.88 89 ALA A C 1
ATOM 688 O O . ALA A 1 89 ? -0.420 6.436 2.622 1.00 89.88 89 ALA A O 1
ATOM 689 N N . TRP A 1 90 ? -2.089 4.991 3.066 1.00 85.31 90 TRP A N 1
ATOM 690 C CA . TRP A 1 90 ? -1.753 4.030 2.006 1.00 85.31 90 TRP A CA 1
ATOM 691 C C . TRP A 1 90 ? -1.933 4.615 0.603 1.00 85.31 90 TRP A C 1
ATOM 693 O O . TRP A 1 90 ? -1.096 4.396 -0.270 1.00 85.31 90 TRP A O 1
ATOM 703 N N . VAL A 1 91 ? -2.993 5.394 0.381 1.00 87.19 91 VAL A N 1
ATOM 704 C CA . VAL A 1 91 ? -3.195 6.094 -0.897 1.00 87.19 91 VAL A CA 1
ATOM 705 C C . VAL A 1 91 ? -2.071 7.103 -1.134 1.00 87.19 91 VAL A C 1
ATOM 707 O O . VAL A 1 91 ? -1.516 7.158 -2.229 1.00 87.19 91 VAL A O 1
ATOM 710 N N . ARG A 1 92 ? -1.669 7.857 -0.103 1.00 91.50 92 ARG A N 1
ATOM 711 C CA . ARG A 1 92 ? -0.559 8.815 -0.206 1.00 91.50 92 ARG A CA 1
ATOM 712 C C . ARG A 1 92 ? 0.750 8.134 -0.603 1.00 91.50 92 ARG A C 1
ATOM 714 O O . ARG A 1 92 ? 1.419 8.613 -1.513 1.00 91.50 92 ARG A O 1
ATOM 721 N N . THR A 1 93 ? 1.115 7.031 0.051 1.00 91.50 93 THR A N 1
ATOM 722 C CA . THR A 1 93 ? 2.361 6.321 -0.277 1.00 91.50 93 THR A CA 1
ATOM 723 C C . THR A 1 93 ? 2.312 5.703 -1.671 1.00 91.50 93 THR A C 1
ATOM 725 O O . THR A 1 93 ? 3.320 5.740 -2.374 1.00 91.50 93 THR A O 1
ATOM 728 N N . ALA A 1 94 ? 1.151 5.205 -2.109 1.00 88.81 94 ALA A N 1
ATOM 729 C CA . ALA A 1 94 ? 0.966 4.711 -3.470 1.00 88.81 94 ALA A CA 1
ATOM 730 C C . ALA A 1 94 ? 1.165 5.821 -4.516 1.00 88.81 94 ALA A C 1
ATOM 732 O O . ALA A 1 94 ? 1.865 5.599 -5.499 1.00 88.81 94 ALA A O 1
ATOM 733 N N . LEU A 1 95 ? 0.628 7.025 -4.285 1.00 90.75 95 LEU A N 1
ATOM 734 C CA . LEU A 1 95 ? 0.825 8.171 -5.182 1.00 90.75 95 LEU A CA 1
ATOM 735 C C . LEU A 1 95 ? 2.291 8.615 -5.240 1.00 90.75 95 LEU A C 1
ATOM 737 O O . LEU A 1 95 ? 2.815 8.831 -6.328 1.00 90.75 95 LEU A O 1
ATOM 741 N N . SER A 1 96 ? 2.980 8.695 -4.098 1.00 94.88 96 SER A N 1
ATOM 742 C CA . SER A 1 96 ? 4.414 9.018 -4.080 1.00 94.88 96 SER A CA 1
ATOM 743 C C . SER A 1 96 ? 5.248 7.973 -4.825 1.00 94.88 96 SER A C 1
ATOM 745 O O . SER A 1 96 ? 6.141 8.329 -5.591 1.00 94.88 96 SER A O 1
ATOM 747 N N . ALA A 1 97 ? 4.942 6.686 -4.642 1.00 90.94 97 ALA A N 1
ATOM 748 C CA . ALA A 1 97 ? 5.609 5.607 -5.364 1.00 90.94 97 ALA A CA 1
ATOM 749 C C . ALA A 1 97 ? 5.301 5.638 -6.872 1.00 90.94 97 ALA A C 1
ATOM 751 O O . ALA A 1 97 ? 6.192 5.374 -7.679 1.00 90.94 97 ALA A O 1
ATOM 752 N N . LEU A 1 98 ? 4.076 6.011 -7.260 1.00 93.69 98 LEU A N 1
ATOM 753 C CA . LEU A 1 98 ? 3.687 6.179 -8.660 1.00 93.69 98 LEU A CA 1
ATOM 754 C C . LEU A 1 98 ? 4.498 7.283 -9.342 1.00 93.69 98 LEU A C 1
ATOM 756 O O . LEU A 1 98 ? 4.982 7.083 -10.453 1.00 93.69 98 LEU A O 1
ATOM 760 N N . SER A 1 99 ? 4.691 8.421 -8.668 1.00 95.19 99 SER A N 1
ATOM 761 C CA . SER A 1 99 ? 5.516 9.514 -9.191 1.00 95.19 99 SER A CA 1
ATOM 762 C C . SER A 1 99 ? 6.948 9.058 -9.469 1.00 95.19 99 SER A C 1
ATOM 764 O O . SER A 1 99 ? 7.485 9.359 -10.530 1.00 95.19 99 SER A O 1
ATOM 766 N N . ILE A 1 100 ? 7.542 8.273 -8.562 1.00 93.38 100 ILE A N 1
ATOM 767 C CA . ILE A 1 100 ? 8.885 7.703 -8.755 1.00 93.38 100 ILE A CA 1
ATOM 768 C C . ILE A 1 100 ? 8.903 6.749 -9.956 1.00 93.38 100 ILE A C 1
ATOM 770 O O . ILE A 1 100 ? 9.832 6.789 -10.760 1.00 93.38 100 ILE A O 1
ATOM 774 N N . ALA A 1 101 ? 7.874 5.912 -10.109 1.00 93.44 101 ALA A N 1
ATOM 775 C CA . ALA A 1 101 ? 7.770 5.000 -11.244 1.00 93.44 101 ALA A CA 1
ATOM 776 C C . ALA A 1 101 ? 7.712 5.757 -12.583 1.00 93.44 101 ALA A C 1
ATOM 778 O O . ALA A 1 101 ? 8.403 5.380 -13.528 1.00 93.44 101 ALA A O 1
ATOM 779 N N . PHE A 1 102 ? 6.961 6.862 -12.649 1.00 94.50 102 PHE A N 1
ATOM 780 C CA . PHE A 1 102 ? 6.942 7.721 -13.834 1.00 94.50 102 PHE A CA 1
ATOM 781 C C . PHE A 1 102 ? 8.277 8.420 -14.080 1.00 94.50 102 PHE A C 1
ATOM 783 O O . PHE A 1 102 ? 8.730 8.431 -15.220 1.00 94.50 102 PHE A O 1
ATOM 790 N N . SER A 1 103 ? 8.952 8.922 -13.042 1.00 95.50 103 SER A N 1
ATOM 791 C CA . SER A 1 103 ? 10.304 9.477 -13.191 1.00 95.50 103 SER A CA 1
ATOM 792 C C . SER A 1 103 ? 11.276 8.474 -13.819 1.00 95.50 103 SER A C 1
ATOM 794 O O . SER A 1 103 ? 12.070 8.854 -14.676 1.00 95.50 103 SER A O 1
ATOM 796 N N . LEU A 1 104 ? 11.195 7.194 -13.442 1.00 92.25 104 LEU A N 1
ATOM 797 C CA . LEU A 1 104 ? 12.026 6.138 -14.031 1.00 92.25 104 LEU A CA 1
ATOM 798 C C . LEU A 1 104 ? 11.682 5.865 -15.500 1.00 92.25 104 LEU A C 1
ATOM 800 O O . LEU A 1 104 ? 12.588 5.645 -16.302 1.00 92.25 104 LEU A O 1
ATOM 804 N N . LEU A 1 105 ? 10.397 5.898 -15.862 1.00 94.12 105 LEU A N 1
ATOM 805 C CA . LEU A 1 105 ? 9.961 5.733 -17.250 1.00 94.12 105 LEU A CA 1
ATOM 806 C C . LEU A 1 105 ? 10.422 6.903 -18.126 1.00 94.12 105 LEU A C 1
ATOM 808 O O . LEU A 1 105 ? 10.975 6.664 -19.195 1.00 94.12 105 LEU A O 1
ATOM 812 N N . THR A 1 106 ? 10.294 8.144 -17.656 1.00 95.19 106 THR A N 1
ATOM 813 C CA . THR A 1 106 ? 10.816 9.317 -18.375 1.00 95.19 106 THR A CA 1
ATOM 814 C C . THR A 1 106 ? 12.331 9.228 -18.554 1.00 95.19 106 THR A C 1
ATOM 816 O O . THR A 1 106 ? 12.839 9.427 -19.654 1.00 95.19 106 THR A O 1
ATOM 819 N N . LEU A 1 107 ? 13.057 8.837 -17.500 1.00 94.19 107 LEU A N 1
ATOM 820 C CA . LEU A 1 107 ? 14.509 8.660 -17.568 1.00 94.19 107 LEU A CA 1
ATOM 821 C C . LEU A 1 107 ? 14.918 7.544 -18.544 1.00 94.19 107 LEU A C 1
ATOM 823 O O . LEU A 1 107 ? 15.989 7.608 -19.149 1.00 94.19 107 LEU A O 1
ATOM 827 N N . SER A 1 108 ? 14.071 6.524 -18.719 1.00 94.00 108 SER A N 1
ATOM 828 C CA . SER A 1 108 ? 14.313 5.461 -19.699 1.00 94.00 108 SER A CA 1
ATOM 829 C C . SER A 1 108 ? 14.317 5.985 -21.136 1.00 94.00 108 SER A C 1
ATOM 831 O O . SER A 1 108 ? 15.106 5.506 -21.950 1.00 94.00 108 SER A O 1
ATOM 833 N N . ASP A 1 109 ? 13.500 6.996 -21.440 1.00 92.88 109 ASP A N 1
ATOM 834 C CA . ASP A 1 109 ? 13.415 7.566 -22.783 1.00 92.88 109 ASP A CA 1
ATOM 835 C C . ASP A 1 109 ? 14.558 8.525 -23.109 1.00 92.88 109 ASP A C 1
ATOM 837 O O . ASP A 1 109 ? 15.012 8.540 -24.253 1.00 92.88 109 ASP A O 1
ATOM 841 N N . GLU A 1 110 ? 15.071 9.252 -22.114 1.00 93.69 110 GLU A N 1
ATOM 842 C CA . GLU A 1 110 ? 16.215 10.162 -22.273 1.00 93.69 110 GLU A CA 1
ATOM 843 C C . GLU A 1 110 ? 17.571 9.436 -22.339 1.00 93.69 110 GLU A C 1
ATOM 845 O O . GLU A 1 110 ? 18.579 10.020 -22.744 1.00 93.69 110 GLU A O 1
ATOM 850 N N . SER A 1 111 ? 17.634 8.158 -21.954 1.00 91.00 111 SER A N 1
ATOM 851 C CA . SER A 1 111 ? 18.898 7.425 -21.919 1.00 91.00 111 SER A CA 1
ATOM 852 C C . SER A 1 111 ? 19.427 7.076 -23.315 1.00 91.00 111 SER A C 1
ATOM 854 O O . SER A 1 111 ? 18.755 6.430 -24.117 1.00 91.00 111 SER A O 1
ATOM 856 N N . THR A 1 112 ? 20.688 7.430 -23.580 1.00 90.19 112 THR A N 1
ATOM 857 C CA . THR A 1 112 ? 21.380 7.137 -24.849 1.00 90.19 112 THR A CA 1
ATOM 858 C C . THR A 1 112 ? 21.855 5.681 -24.949 1.00 90.19 112 THR A C 1
ATOM 860 O O . THR A 1 112 ? 21.995 5.145 -26.047 1.00 90.19 112 THR A O 1
ATOM 863 N N . LYS A 1 113 ? 22.117 5.013 -23.814 1.00 90.25 113 LYS A N 1
ATOM 864 C CA . LYS A 1 113 ? 22.587 3.619 -23.788 1.00 90.25 113 LYS A CA 1
ATOM 865 C C . LYS A 1 113 ? 21.400 2.662 -23.919 1.00 90.25 113 LYS A C 1
ATOM 867 O O . LYS A 1 113 ? 20.541 2.608 -23.041 1.00 90.25 113 LYS A O 1
ATOM 872 N N . GLN A 1 114 ? 21.390 1.844 -24.970 1.00 87.81 114 GLN A N 1
ATOM 873 C CA . GLN A 1 114 ? 20.261 0.958 -25.282 1.00 87.81 114 GLN A CA 1
ATOM 874 C C . GLN A 1 114 ? 19.960 -0.069 -24.175 1.00 87.81 114 GLN A C 1
ATOM 876 O O . GLN A 1 114 ? 18.793 -0.300 -23.862 1.00 87.81 114 GLN A O 1
ATOM 881 N N . TRP A 1 115 ? 20.982 -0.634 -23.521 1.00 86.56 115 TRP A N 1
ATOM 882 C CA . TRP A 1 115 ? 20.781 -1.561 -22.397 1.00 86.56 115 TRP A CA 1
ATOM 883 C C . TRP A 1 115 ? 20.149 -0.872 -21.178 1.00 86.56 115 TRP A C 1
ATOM 885 O O . TRP A 1 115 ? 19.292 -1.446 -20.501 1.00 86.56 115 TRP A O 1
ATOM 895 N N . LEU A 1 116 ? 20.537 0.382 -20.924 1.00 87.38 116 LEU A N 1
ATOM 896 C CA . LEU A 1 116 ? 20.054 1.176 -19.799 1.00 87.38 116 LEU A CA 1
ATOM 897 C C . LEU A 1 116 ? 18.599 1.589 -20.035 1.00 87.38 116 LEU A C 1
ATOM 899 O O . LEU A 1 116 ? 17.775 1.448 -19.132 1.00 87.38 116 LEU A O 1
ATOM 903 N N . LYS A 1 117 ? 18.260 1.974 -21.273 1.00 91.44 117 LYS A N 1
ATOM 904 C CA . LYS A 1 117 ? 16.882 2.230 -21.711 1.00 91.44 117 LYS A CA 1
ATOM 905 C C . LYS A 1 117 ? 15.966 1.028 -21.460 1.00 91.44 117 LYS A C 1
ATOM 907 O O . LYS A 1 117 ? 14.942 1.176 -20.797 1.00 91.44 117 LYS A O 1
ATOM 912 N N . VAL A 1 118 ? 16.348 -0.168 -21.919 1.00 88.69 118 VAL A N 1
ATOM 913 C CA . VAL A 1 118 ? 15.546 -1.391 -21.709 1.00 88.69 118 VAL A CA 1
ATOM 914 C C . VAL A 1 118 ? 15.403 -1.710 -20.218 1.00 88.69 118 VAL A C 1
ATOM 916 O O . VAL A 1 118 ? 14.302 -2.003 -19.754 1.00 88.69 118 VAL A O 1
ATOM 919 N N . THR A 1 119 ? 16.489 -1.603 -19.450 1.00 88.25 119 THR A N 1
ATOM 920 C CA . THR A 1 119 ? 16.476 -1.901 -18.010 1.00 88.25 119 THR A CA 1
ATOM 921 C C . THR A 1 119 ? 15.563 -0.943 -17.246 1.00 88.25 119 THR A C 1
ATOM 923 O O . THR A 1 119 ? 14.699 -1.391 -16.492 1.00 88.25 119 THR A O 1
ATOM 926 N N . LEU A 1 120 ? 15.700 0.369 -17.467 1.00 90.31 120 LEU A N 1
ATOM 927 C CA . LEU A 1 120 ? 14.856 1.375 -16.822 1.00 90.31 120 LEU A CA 1
ATOM 928 C C . LEU A 1 120 ? 13.386 1.232 -17.222 1.00 90.31 120 LEU A C 1
ATOM 930 O O . LEU A 1 120 ? 12.518 1.371 -16.363 1.00 90.31 120 LEU A O 1
ATOM 934 N N . PHE A 1 121 ? 13.100 0.903 -18.483 1.00 91.75 121 PHE A N 1
ATOM 935 C CA . PHE A 1 121 ? 11.733 0.670 -18.943 1.00 91.75 121 PHE A CA 1
ATOM 936 C C . PHE A 1 121 ? 11.092 -0.533 -18.236 1.00 91.75 121 PHE A C 1
ATOM 938 O O . PHE A 1 121 ? 9.984 -0.428 -17.702 1.00 91.75 121 PHE A O 1
ATOM 945 N N . VAL A 1 122 ? 11.803 -1.665 -18.158 1.00 89.38 122 VAL A N 1
ATOM 946 C CA . VAL A 1 122 ? 11.318 -2.872 -17.467 1.00 89.38 122 VAL A CA 1
ATOM 947 C C . VAL A 1 122 ? 11.089 -2.586 -15.984 1.00 89.38 122 VAL A C 1
ATOM 949 O O . VAL A 1 122 ? 9.999 -2.858 -15.476 1.00 89.38 122 VAL A O 1
ATOM 952 N N . VAL A 1 123 ? 12.068 -1.983 -15.303 1.00 89.00 123 VAL A N 1
ATOM 953 C CA . VAL A 1 123 ? 11.972 -1.640 -13.874 1.00 89.00 123 VAL A CA 1
ATOM 954 C C . VAL A 1 123 ? 10.845 -0.639 -13.616 1.00 89.00 123 VAL A C 1
ATOM 956 O O . VAL A 1 123 ? 10.048 -0.846 -12.701 1.00 89.00 123 VAL A O 1
ATOM 959 N N . GLY A 1 124 ? 10.729 0.405 -14.439 1.00 91.38 124 GLY A N 1
ATOM 960 C CA . GLY A 1 124 ? 9.651 1.389 -14.361 1.00 91.38 124 GLY A CA 1
ATOM 961 C C . GLY A 1 124 ? 8.275 0.741 -14.522 1.00 91.38 124 GLY A C 1
ATOM 962 O O . GLY A 1 124 ? 7.396 0.959 -13.687 1.00 91.38 124 GLY A O 1
ATOM 963 N N . SER A 1 125 ? 8.102 -0.136 -15.518 1.00 90.94 125 SER A N 1
ATOM 964 C CA . SER A 1 125 ? 6.833 -0.846 -15.742 1.00 90.94 125 SER A CA 1
ATOM 965 C C . SER A 1 125 ? 6.455 -1.762 -14.569 1.00 90.94 125 SER A C 1
ATOM 967 O O . SER A 1 125 ? 5.306 -1.756 -14.118 1.00 90.94 125 SER A O 1
ATOM 969 N N . LEU A 1 126 ? 7.428 -2.491 -14.009 1.00 89.19 126 LEU A N 1
ATOM 970 C CA . LEU A 1 126 ? 7.225 -3.356 -12.846 1.00 89.19 126 LEU A CA 1
ATOM 971 C C . LEU A 1 126 ? 6.879 -2.544 -11.600 1.00 89.19 126 LEU A C 1
ATOM 973 O O . LEU A 1 126 ? 6.041 -2.967 -10.802 1.00 89.19 126 LEU A O 1
ATOM 977 N N . MET A 1 127 ? 7.480 -1.364 -11.445 1.00 89.88 127 MET A N 1
ATOM 978 C CA . MET A 1 127 ? 7.169 -0.459 -10.346 1.00 89.88 127 MET A CA 1
ATOM 979 C C . MET A 1 127 ? 5.734 0.073 -10.452 1.00 89.88 127 MET A C 1
ATOM 981 O O . MET A 1 127 ? 5.009 0.043 -9.457 1.00 89.88 127 MET A O 1
ATOM 985 N N . VAL A 1 128 ? 5.275 0.463 -11.648 1.00 92.81 128 VAL A N 1
ATOM 986 C CA . VAL A 1 128 ? 3.867 0.847 -11.881 1.00 92.81 128 VAL A CA 1
ATOM 987 C C . VAL A 1 128 ? 2.921 -0.314 -11.552 1.00 92.81 128 VAL A C 1
ATOM 989 O O . VAL A 1 128 ? 1.943 -0.124 -10.824 1.00 92.81 128 VAL A O 1
ATOM 992 N N . ALA A 1 129 ? 3.229 -1.529 -12.017 1.00 89.56 129 ALA A N 1
ATOM 993 C CA . ALA A 1 129 ? 2.433 -2.717 -11.710 1.00 89.56 129 ALA A CA 1
ATOM 994 C C . ALA A 1 129 ? 2.368 -2.997 -10.196 1.00 89.56 129 ALA A C 1
ATOM 996 O O . ALA A 1 129 ? 1.298 -3.310 -9.669 1.00 89.56 129 ALA A O 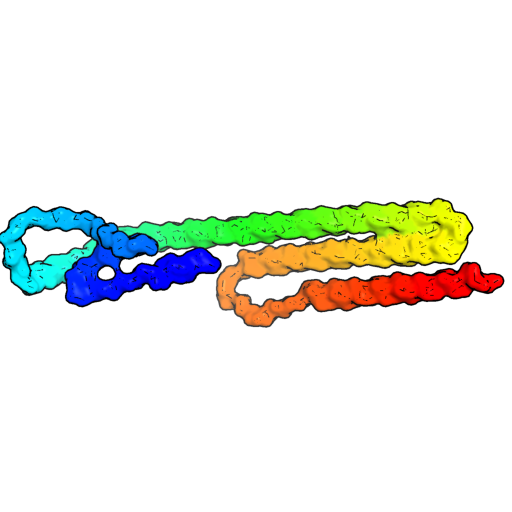1
ATOM 997 N N . ASN A 1 130 ? 3.482 -2.822 -9.476 1.00 86.81 130 ASN A N 1
ATOM 998 C CA . ASN A 1 130 ? 3.545 -2.973 -8.021 1.00 86.81 130 ASN A CA 1
ATOM 999 C C . ASN A 1 130 ? 2.682 -1.931 -7.291 1.00 86.81 130 ASN A C 1
ATOM 1001 O O . ASN A 1 130 ? 1.968 -2.263 -6.340 1.00 86.81 130 ASN A O 1
ATOM 1005 N N . VAL A 1 131 ? 2.698 -0.676 -7.748 1.00 89.94 131 VAL A N 1
ATOM 1006 C CA . VAL A 1 131 ? 1.853 0.385 -7.183 1.00 89.94 131 VAL A CA 1
ATOM 1007 C C . VAL A 1 131 ? 0.372 0.070 -7.389 1.00 89.94 131 VAL A C 1
ATOM 1009 O O . VAL A 1 131 ? -0.397 0.156 -6.430 1.00 89.94 131 VAL A O 1
ATOM 1012 N N . LEU A 1 132 ? -0.029 -0.366 -8.587 1.00 89.62 132 LEU A N 1
ATOM 1013 C CA . LEU A 1 132 ? -1.410 -0.779 -8.865 1.00 89.62 132 LEU A CA 1
ATOM 1014 C C . LEU A 1 132 ? -1.835 -1.966 -7.992 1.00 89.62 132 LEU A C 1
ATOM 1016 O O . LEU A 1 132 ? -2.895 -1.922 -7.370 1.00 89.62 132 LEU A O 1
ATOM 1020 N N . MET A 1 133 ? -0.992 -2.992 -7.869 1.00 84.88 133 MET A N 1
ATOM 1021 C CA . MET A 1 133 ? -1.239 -4.129 -6.973 1.00 84.88 133 MET A CA 1
ATOM 1022 C C . MET A 1 133 ? -1.372 -3.698 -5.508 1.00 84.88 133 MET A C 1
ATOM 1024 O O . MET A 1 133 ? -2.277 -4.152 -4.802 1.00 84.88 133 MET A O 1
ATOM 1028 N N . THR A 1 134 ? -0.501 -2.802 -5.042 1.00 85.06 134 THR A N 1
ATOM 1029 C CA . THR A 1 134 ? -0.541 -2.263 -3.674 1.00 85.06 134 THR A CA 1
ATOM 1030 C C . THR A 1 134 ? -1.823 -1.466 -3.440 1.00 85.06 134 THR A C 1
ATOM 1032 O O . THR A 1 134 ? -2.462 -1.617 -2.395 1.00 85.06 134 THR A O 1
ATOM 1035 N N . PHE A 1 135 ? -2.247 -0.676 -4.427 1.00 85.94 135 PHE A N 1
ATOM 1036 C CA . PHE A 1 135 ? -3.499 0.071 -4.385 1.00 85.94 135 PHE A CA 1
ATOM 1037 C C . PHE A 1 135 ? -4.715 -0.863 -4.325 1.00 85.94 135 PHE A C 1
ATOM 1039 O O . PHE A 1 135 ? -5.555 -0.714 -3.438 1.00 85.94 135 PHE A O 1
ATOM 1046 N N . VAL A 1 136 ? -4.776 -1.876 -5.195 1.00 85.75 136 VAL A N 1
ATOM 1047 C CA . VAL A 1 136 ? -5.851 -2.885 -5.209 1.00 85.75 136 VAL A CA 1
ATOM 1048 C C . VAL A 1 136 ? -5.891 -3.670 -3.896 1.00 85.75 136 VAL A C 1
ATOM 1050 O O . VAL A 1 136 ? -6.965 -3.876 -3.333 1.00 85.75 136 VAL A O 1
ATOM 1053 N N . THR A 1 137 ? -4.734 -4.046 -3.350 1.00 83.38 137 THR A N 1
ATOM 1054 C CA . THR A 1 137 ? -4.635 -4.720 -2.044 1.00 83.38 137 THR A CA 1
ATOM 1055 C C . THR A 1 137 ? -5.153 -3.822 -0.915 1.00 83.38 137 THR A C 1
ATOM 1057 O O . THR A 1 137 ? -5.914 -4.275 -0.054 1.00 83.38 137 THR A O 1
ATOM 1060 N N . GLY A 1 138 ? -4.793 -2.534 -0.934 1.00 82.25 138 GLY A N 1
ATOM 1061 C CA . GLY A 1 138 ? -5.304 -1.535 0.006 1.00 82.25 138 GLY A CA 1
ATOM 1062 C C . GLY A 1 138 ? -6.820 -1.349 -0.103 1.00 82.25 138 GLY A C 1
ATOM 1063 O O . GLY A 1 138 ? -7.510 -1.288 0.918 1.00 82.25 138 GLY A O 1
ATOM 1064 N N . TRP A 1 139 ? -7.348 -1.336 -1.327 1.00 84.25 139 TRP A N 1
ATOM 1065 C CA . TRP A 1 139 ? -8.780 -1.249 -1.607 1.00 84.25 139 TRP A CA 1
ATOM 1066 C C . TRP A 1 139 ? -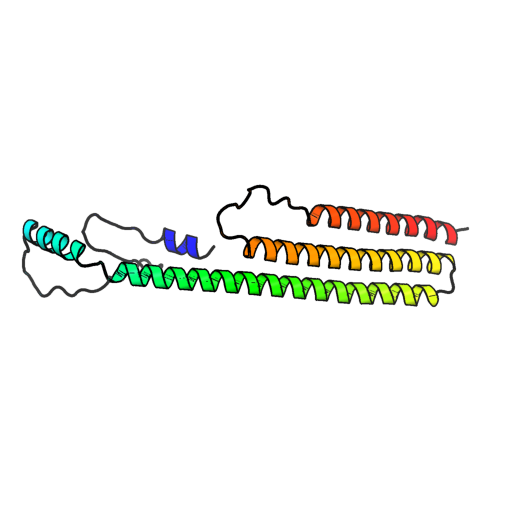9.549 -2.481 -1.114 1.00 84.25 139 TRP A C 1
ATOM 1068 O O . TRP A 1 139 ? -10.510 -2.345 -0.359 1.00 84.25 139 TRP A O 1
ATOM 1078 N N . LEU A 1 140 ? -9.093 -3.691 -1.455 1.00 83.06 140 LEU A N 1
ATOM 1079 C CA . LEU A 1 140 ? -9.682 -4.956 -0.993 1.00 83.06 140 LEU A CA 1
ATOM 1080 C C . LEU A 1 140 ? -9.739 -5.032 0.534 1.00 83.06 140 LEU A C 1
ATOM 1082 O O . LEU A 1 140 ? -10.743 -5.462 1.105 1.00 83.06 140 LEU A O 1
ATOM 1086 N N . ARG A 1 141 ? -8.676 -4.580 1.210 1.00 80.94 141 ARG A N 1
ATOM 1087 C CA . ARG A 1 141 ? -8.641 -4.501 2.673 1.00 80.94 141 ARG A CA 1
ATOM 1088 C C . ARG A 1 141 ? -9.694 -3.534 3.211 1.00 80.94 141 ARG A C 1
ATOM 1090 O O . ARG A 1 141 ? -10.342 -3.853 4.205 1.00 80.94 141 ARG A O 1
ATOM 1097 N N . TYR A 1 142 ? -9.865 -2.376 2.578 1.00 79.62 142 TYR A N 1
ATOM 1098 C CA . TYR A 1 142 ? -10.870 -1.395 2.984 1.00 79.62 142 TYR A CA 1
ATOM 1099 C C . TYR A 1 142 ? -12.293 -1.954 2.859 1.00 79.62 142 TYR A C 1
ATOM 1101 O O . TYR A 1 142 ? -13.063 -1.868 3.817 1.00 79.62 142 TYR A O 1
ATOM 1109 N N . VAL A 1 143 ? -12.610 -2.593 1.728 1.00 82.31 143 VAL A N 1
ATOM 1110 C CA . VAL A 1 143 ? -13.921 -3.224 1.493 1.00 82.31 143 VAL A CA 1
ATOM 1111 C C . VAL A 1 143 ? -14.179 -4.335 2.512 1.00 82.31 143 VAL A C 1
ATOM 1113 O O . VAL A 1 143 ? -15.191 -4.297 3.201 1.00 82.31 143 VAL A O 1
ATOM 1116 N N . ARG A 1 144 ? -13.211 -5.237 2.731 1.00 80.19 144 ARG A N 1
ATOM 1117 C CA . ARG A 1 144 ? -13.312 -6.301 3.749 1.00 80.19 144 ARG A CA 1
ATOM 1118 C C . ARG A 1 144 ? -13.625 -5.764 5.145 1.00 80.19 144 ARG A C 1
ATOM 1120 O O . ARG A 1 144 ? -14.410 -6.368 5.865 1.00 80.19 144 ARG A O 1
ATOM 1127 N N . VAL A 1 145 ? -12.997 -4.661 5.556 1.00 79.06 145 VAL A N 1
ATOM 1128 C CA . VAL A 1 145 ? -13.261 -4.061 6.875 1.00 79.06 145 VAL A CA 1
ATOM 1129 C C . VAL A 1 145 ? -14.665 -3.464 6.935 1.00 79.06 145 VAL A C 1
ATOM 1131 O O . VAL A 1 145 ? -15.328 -3.595 7.962 1.00 79.06 145 VAL A O 1
ATOM 1134 N N . LYS A 1 146 ? -15.141 -2.848 5.847 1.00 77.38 146 LYS A N 1
ATOM 1135 C CA . LYS A 1 146 ? -16.525 -2.369 5.760 1.00 77.38 146 LYS A CA 1
ATOM 1136 C C . LYS A 1 146 ? -17.534 -3.508 5.861 1.00 77.38 146 LYS A C 1
ATOM 1138 O O . LYS A 1 146 ? -18.469 -3.385 6.646 1.00 77.38 146 LYS A O 1
ATOM 1143 N N . ASP A 1 147 ? -17.301 -4.615 5.163 1.00 80.00 147 ASP A N 1
ATOM 1144 C CA . ASP A 1 147 ? -18.189 -5.782 5.200 1.00 80.00 147 ASP A CA 1
ATOM 1145 C C . ASP A 1 147 ? -18.297 -6.359 6.622 1.00 80.00 147 ASP A C 1
ATOM 1147 O O . ASP A 1 147 ? -19.393 -6.618 7.115 1.00 80.00 147 ASP A O 1
ATOM 1151 N N . VAL A 1 148 ? -17.169 -6.470 7.334 1.00 76.06 148 VAL A N 1
ATOM 1152 C CA . VAL A 1 148 ? -17.131 -6.956 8.729 1.00 76.06 148 VAL A CA 1
ATOM 1153 C C . VAL A 1 148 ? -17.861 -6.020 9.694 1.00 76.06 148 VAL A C 1
ATOM 1155 O O . VAL A 1 148 ? -18.417 -6.477 10.686 1.00 76.06 148 VAL A O 1
ATOM 1158 N N . LEU A 1 149 ? -17.860 -4.714 9.427 1.00 71.50 149 LEU A N 1
ATOM 1159 C CA . LEU A 1 149 ? -18.566 -3.732 10.253 1.00 71.50 149 LEU A CA 1
ATOM 1160 C C . LEU A 1 149 ? -20.070 -3.664 9.950 1.00 71.50 149 LEU A C 1
ATOM 1162 O O . LEU A 1 149 ? -20.816 -3.147 10.783 1.00 71.50 149 LEU A O 1
ATOM 1166 N N . MET A 1 150 ? -20.501 -4.149 8.781 1.00 72.69 150 MET A N 1
ATOM 1167 C CA . MET A 1 150 ? -21.910 -4.208 8.383 1.00 72.69 150 MET A CA 1
ATOM 1168 C C . MET A 1 150 ? -22.600 -5.514 8.789 1.00 72.69 150 MET A C 1
ATOM 1170 O O . MET A 1 150 ? -23.817 -5.504 8.967 1.00 72.69 150 MET A O 1
ATOM 1174 N N . LEU A 1 151 ? -21.860 -6.613 8.976 1.00 74.56 151 LEU A N 1
ATOM 1175 C CA . LEU A 1 151 ? -22.423 -7.832 9.557 1.00 74.56 151 LEU A CA 1
ATOM 1176 C C . LEU A 1 151 ? -22.689 -7.633 11.057 1.00 74.56 151 LEU A C 1
ATOM 1178 O O . LEU A 1 151 ? -21.779 -7.361 11.843 1.00 74.56 151 LEU A O 1
ATOM 1182 N N . ASP A 1 152 ? -23.954 -7.774 11.452 1.00 64.50 152 ASP A N 1
ATOM 1183 C CA . ASP A 1 152 ? -24.358 -7.757 12.856 1.00 64.50 152 ASP A CA 1
ATOM 1184 C C . ASP A 1 152 ? -23.718 -8.938 13.614 1.00 64.50 152 ASP A C 1
ATOM 1186 O O . ASP A 1 152 ? -23.418 -9.980 13.032 1.00 64.50 152 ASP A O 1
ATOM 1190 N N . LYS A 1 153 ? -23.455 -8.747 14.912 1.00 60.56 153 LYS A N 1
ATOM 1191 C CA . LYS A 1 153 ? -22.452 -9.432 15.766 1.00 60.56 153 LYS A CA 1
ATOM 1192 C C . LYS A 1 153 ? -22.394 -10.975 15.790 1.00 60.56 153 LYS A C 1
ATOM 1194 O O . LYS A 1 153 ? -21.550 -11.501 16.518 1.00 60.56 153 LYS A O 1
ATOM 1199 N N . GLN A 1 154 ? -23.260 -11.709 15.102 1.00 54.03 154 GLN A N 1
ATOM 1200 C CA . GLN A 1 154 ? -23.548 -13.092 15.474 1.00 54.03 154 GLN A CA 1
ATOM 1201 C C . GLN A 1 154 ? -22.599 -14.152 14.893 1.00 54.03 154 GLN A C 1
ATOM 1203 O O . GLN A 1 154 ? -22.417 -15.167 15.551 1.00 54.03 154 GLN A O 1
ATOM 1208 N N . ASP A 1 155 ? -21.881 -13.888 13.795 1.00 55.16 155 ASP A N 1
ATOM 1209 C CA . ASP A 1 155 ? -21.005 -14.898 13.172 1.00 55.16 155 ASP A CA 1
ATOM 1210 C C . ASP A 1 155 ? -19.598 -14.366 12.854 1.00 55.16 155 ASP A C 1
ATOM 1212 O O . ASP A 1 155 ? -19.171 -14.262 11.702 1.00 55.16 155 ASP A O 1
ATOM 1216 N N . MET A 1 156 ? -18.813 -14.039 13.887 1.00 55.62 156 MET A N 1
ATOM 1217 C CA . MET A 1 156 ? -17.368 -13.853 13.700 1.00 55.62 156 MET A CA 1
ATOM 1218 C C . MET A 1 156 ? -16.682 -15.216 13.573 1.00 55.62 156 MET A C 1
ATOM 1220 O O . MET A 1 156 ? -16.209 -15.785 14.557 1.00 55.62 156 MET A O 1
ATOM 1224 N N . SER A 1 157 ? -16.605 -15.750 12.351 1.00 57.00 157 SER A N 1
ATOM 1225 C CA . SER A 1 157 ? -15.808 -16.953 12.092 1.00 57.00 157 SER A CA 1
ATOM 1226 C C . SER A 1 157 ? -14.333 -16.688 12.448 1.00 57.00 157 SER A C 1
ATOM 1228 O O . SER A 1 157 ? -13.730 -15.719 11.982 1.00 57.00 157 SER A O 1
ATOM 1230 N N . ALA A 1 158 ? -13.746 -17.549 13.285 1.00 63.31 158 ALA A N 1
ATOM 1231 C CA . ALA A 1 158 ? -12.393 -17.400 13.839 1.00 63.31 158 ALA A CA 1
ATOM 1232 C C . ALA A 1 158 ? -11.262 -17.455 12.789 1.00 63.31 158 ALA A C 1
ATOM 1234 O O . ALA A 1 158 ? -10.108 -17.162 13.095 1.00 63.31 158 ALA A O 1
ATOM 1235 N N . ASN A 1 159 ? -11.585 -17.775 11.535 1.00 62.03 159 ASN A N 1
ATOM 1236 C CA . ASN A 1 159 ? -10.636 -17.832 10.433 1.00 62.03 159 ASN A CA 1
ATOM 1237 C C . ASN A 1 159 ? -10.685 -16.545 9.604 1.00 62.03 159 ASN A C 1
ATOM 1239 O O . ASN A 1 159 ? -10.958 -16.564 8.403 1.00 62.03 159 ASN A O 1
ATOM 1243 N N . PHE A 1 160 ? -10.358 -15.408 10.226 1.00 60.41 160 PHE A N 1
ATOM 1244 C CA . PHE A 1 160 ? -9.936 -14.219 9.483 1.00 60.41 160 PHE A CA 1
ATOM 1245 C C . PHE A 1 160 ? -8.576 -14.504 8.837 1.00 60.41 160 PHE A C 1
ATOM 1247 O O . PHE A 1 160 ? -7.520 -14.102 9.330 1.00 60.41 160 PHE A O 1
ATOM 1254 N N . GLY A 1 161 ? -8.606 -15.254 7.732 1.00 59.00 161 GLY A N 1
ATOM 1255 C CA . GLY A 1 161 ? -7.442 -15.564 6.919 1.00 59.00 161 GLY A CA 1
ATOM 1256 C C . GLY A 1 161 ? -6.711 -14.272 6.571 1.00 59.00 161 GLY A C 1
ATOM 1257 O O . GLY A 1 161 ? -7.246 -13.407 5.876 1.00 59.00 161 GLY A O 1
ATOM 1258 N N . ARG A 1 162 ? -5.486 -14.129 7.087 1.00 65.38 162 ARG A N 1
ATOM 1259 C CA . ARG A 1 162 ? -4.558 -13.024 6.808 1.00 65.38 162 ARG A CA 1
ATOM 1260 C C . ARG A 1 162 ? -4.089 -13.089 5.349 1.00 65.38 162 ARG A C 1
ATOM 1262 O O . ARG A 1 162 ? -2.935 -13.389 5.066 1.00 65.38 162 ARG A O 1
ATOM 1269 N N . LEU A 1 163 ? -4.988 -12.811 4.411 1.00 62.25 163 LEU A N 1
ATOM 1270 C CA . LEU A 1 163 ? -4.720 -12.900 2.974 1.00 62.25 163 LEU A CA 1
ATOM 1271 C C . LEU A 1 163 ? -3.855 -11.742 2.438 1.00 62.25 163 LEU A C 1
ATOM 1273 O O . LEU A 1 163 ? -3.261 -11.874 1.377 1.00 62.25 163 LEU A O 1
ATOM 1277 N N . GLY A 1 164 ? -3.715 -10.630 3.169 1.00 64.38 164 GLY A N 1
ATOM 1278 C CA . GLY A 1 164 ? -3.124 -9.406 2.606 1.00 64.38 164 GLY A CA 1
ATOM 1279 C C . GLY A 1 164 ? -1.592 -9.360 2.509 1.00 64.38 164 GLY A C 1
ATOM 1280 O O . GLY A 1 164 ? -1.058 -8.842 1.538 1.00 64.38 164 GLY A O 1
ATOM 1281 N N . LEU A 1 165 ? -0.859 -9.887 3.496 1.00 70.50 165 LEU A N 1
ATOM 1282 C CA . LEU A 1 165 ? 0.585 -9.607 3.622 1.00 70.50 165 LEU A CA 1
ATOM 1283 C C . LEU A 1 165 ? 1.482 -10.588 2.860 1.00 70.50 165 LEU A C 1
ATOM 1285 O O . LEU A 1 165 ? 2.529 -10.201 2.348 1.00 70.50 165 LEU A O 1
ATOM 1289 N N . SER A 1 166 ? 1.073 -11.855 2.755 1.00 79.50 166 SER A N 1
ATOM 1290 C CA . SER A 1 166 ? 1.899 -12.880 2.107 1.00 79.50 166 SER A CA 1
ATOM 1291 C C . SER A 1 166 ? 2.051 -12.636 0.601 1.00 79.50 166 SER A C 1
ATOM 1293 O O . SER A 1 166 ? 3.133 -12.839 0.056 1.00 79.50 166 SER A O 1
ATOM 1295 N N . HIS A 1 167 ? 0.998 -12.157 -0.067 1.00 78.38 167 HIS A N 1
ATOM 1296 C CA . HIS A 1 167 ? 1.029 -11.916 -1.512 1.00 78.38 167 HIS A CA 1
ATOM 1297 C C . HIS A 1 167 ? 1.905 -10.707 -1.852 1.00 78.38 167 HIS A C 1
ATOM 1299 O O . HIS A 1 167 ? 2.738 -10.787 -2.752 1.00 78.38 167 HIS A O 1
ATOM 1305 N N . GLN A 1 168 ? 1.799 -9.631 -1.066 1.00 78.88 168 GLN A N 1
ATOM 1306 C CA . GLN A 1 168 ? 2.633 -8.443 -1.236 1.00 78.88 168 GLN A CA 1
ATOM 1307 C C . GLN A 1 168 ? 4.119 -8.748 -0.980 1.00 78.88 168 GLN A C 1
ATOM 1309 O O . GLN A 1 168 ? 4.971 -8.305 -1.745 1.00 78.88 168 GLN A O 1
ATOM 1314 N N . ALA A 1 169 ? 4.434 -9.565 0.034 1.00 83.62 169 ALA A N 1
ATOM 1315 C CA . ALA A 1 169 ? 5.807 -9.992 0.306 1.00 83.62 169 ALA A CA 1
ATOM 1316 C C . ALA A 1 169 ? 6.398 -10.825 -0.846 1.00 83.62 169 ALA A C 1
ATOM 1318 O O . ALA A 1 169 ? 7.511 -10.552 -1.285 1.00 83.62 169 ALA A O 1
ATOM 1319 N N . ARG A 1 170 ? 5.637 -11.789 -1.389 1.00 86.50 170 ARG A N 1
ATOM 1320 C CA . ARG A 1 170 ? 6.071 -12.592 -2.548 1.00 86.50 170 ARG A CA 1
ATOM 1321 C C . ARG A 1 170 ? 6.327 -11.727 -3.781 1.00 86.50 170 ARG A C 1
ATOM 1323 O O . ARG A 1 170 ? 7.314 -11.946 -4.477 1.00 86.50 170 ARG A O 1
ATOM 1330 N N . PHE A 1 171 ? 5.474 -10.734 -4.028 1.00 82.19 171 PHE A N 1
ATOM 1331 C CA . PHE A 1 171 ? 5.630 -9.826 -5.164 1.00 82.19 171 PHE A CA 1
ATOM 1332 C C . PHE A 1 171 ? 6.850 -8.911 -5.008 1.00 82.19 171 PHE A C 1
ATOM 1334 O O . PHE A 1 171 ? 7.616 -8.747 -5.954 1.00 82.19 171 PHE A O 1
ATOM 1341 N N . LEU A 1 172 ? 7.082 -8.377 -3.804 1.00 83.38 172 LEU A N 1
ATOM 1342 C CA . LEU A 1 172 ? 8.265 -7.566 -3.508 1.00 83.38 172 LEU A CA 1
ATOM 1343 C C . LEU A 1 172 ? 9.557 -8.378 -3.680 1.00 83.38 172 LEU A C 1
ATOM 1345 O O . LEU A 1 172 ? 10.517 -7.889 -4.272 1.00 83.38 172 LEU A O 1
ATOM 1349 N N . SER A 1 173 ? 9.568 -9.630 -3.213 1.00 88.75 173 SER A N 1
ATOM 1350 C CA . SER A 1 173 ? 10.695 -10.545 -3.409 1.00 88.75 173 SER A CA 1
ATOM 1351 C C . SER A 1 173 ? 10.948 -10.847 -4.887 1.00 88.75 173 SER A C 1
ATOM 1353 O O . SER A 1 173 ? 12.100 -10.824 -5.313 1.00 88.75 173 SER A O 1
ATOM 1355 N N . LEU A 1 174 ? 9.896 -11.073 -5.681 1.00 87.44 174 LEU A N 1
ATOM 1356 C CA . LEU A 1 174 ? 10.022 -11.284 -7.126 1.00 87.44 174 LEU A CA 1
ATOM 1357 C C . LEU A 1 174 ? 10.570 -10.035 -7.827 1.00 87.44 174 LEU A C 1
ATOM 1359 O O . LEU A 1 174 ? 11.470 -10.142 -8.654 1.00 87.44 174 LEU A O 1
ATOM 1363 N N . LEU A 1 175 ? 10.082 -8.849 -7.466 1.00 84.94 175 LEU A N 1
ATOM 1364 C CA . LEU A 1 175 ? 10.540 -7.586 -8.044 1.00 84.94 175 LEU A CA 1
ATOM 1365 C C . LEU A 1 175 ? 12.021 -7.326 -7.741 1.00 84.94 175 LEU A C 1
ATOM 1367 O O . LEU A 1 175 ? 12.775 -6.981 -8.649 1.00 84.94 175 LEU A O 1
ATOM 1371 N N . LEU A 1 176 ? 12.459 -7.550 -6.498 1.00 86.50 176 LEU A N 1
ATOM 1372 C CA . LEU A 1 176 ? 13.877 -7.451 -6.139 1.00 86.50 176 LEU A CA 1
ATOM 1373 C C . LEU A 1 176 ? 14.727 -8.458 -6.917 1.00 86.50 176 LEU A C 1
ATOM 1375 O O . LEU A 1 176 ? 15.788 -8.094 -7.413 1.00 86.50 176 LEU A O 1
ATOM 1379 N N . PHE A 1 177 ? 14.239 -9.689 -7.082 1.00 91.06 177 PHE A N 1
ATOM 1380 C CA . PHE A 1 177 ? 14.932 -10.707 -7.865 1.00 91.06 177 PHE A CA 1
ATOM 1381 C C . PHE A 1 177 ? 15.114 -10.282 -9.330 1.00 91.06 177 PHE A C 1
ATOM 1383 O O . PHE A 1 177 ? 16.215 -10.397 -9.864 1.00 91.06 177 PHE A O 1
ATOM 1390 N N . VAL A 1 178 ? 14.073 -9.731 -9.965 1.00 86.94 178 VAL A N 1
ATOM 1391 C CA . VAL A 1 178 ? 14.152 -9.247 -11.355 1.00 86.94 178 VAL A CA 1
ATOM 1392 C C . VAL A 1 178 ? 15.115 -8.066 -11.487 1.00 86.94 178 VAL A C 1
ATOM 1394 O O . VAL A 1 178 ? 15.905 -8.039 -12.427 1.00 86.94 178 VAL A O 1
ATOM 1397 N N . ILE A 1 179 ? 15.106 -7.120 -10.541 1.00 85.19 179 ILE A N 1
ATOM 1398 C CA . ILE A 1 179 ? 16.053 -5.992 -10.534 1.00 85.19 179 ILE A CA 1
ATOM 1399 C C . ILE A 1 179 ? 17.491 -6.493 -10.385 1.00 85.19 179 ILE A C 1
ATOM 1401 O O . ILE A 1 179 ? 18.363 -6.083 -11.149 1.00 85.19 179 ILE A O 1
ATOM 1405 N N . SER A 1 180 ? 17.746 -7.394 -9.430 1.00 88.56 180 SER A N 1
ATOM 1406 C CA . SER A 1 180 ? 19.072 -7.985 -9.234 1.00 88.56 180 SER A CA 1
ATOM 1407 C C . SER A 1 180 ? 19.543 -8.737 -10.476 1.00 88.56 180 SER A C 1
ATOM 1409 O O . SER A 1 180 ? 20.691 -8.577 -10.882 1.00 88.56 180 SER A O 1
ATOM 1411 N N . PHE A 1 181 ? 18.659 -9.508 -11.113 1.00 89.12 181 PHE A N 1
ATOM 1412 C CA . PHE A 1 181 ? 18.977 -10.222 -12.345 1.00 89.12 181 PHE A CA 1
ATOM 1413 C C . PHE A 1 181 ? 19.323 -9.256 -13.487 1.00 89.12 181 PHE A C 1
ATOM 1415 O O . PHE A 1 181 ? 20.382 -9.391 -14.096 1.00 89.12 181 PHE A O 1
ATOM 1422 N N . ALA A 1 182 ? 18.487 -8.238 -13.719 1.00 83.50 182 ALA A N 1
ATOM 1423 C CA . ALA A 1 182 ? 18.714 -7.232 -14.756 1.00 83.50 182 ALA A CA 1
ATOM 1424 C C . ALA A 1 182 ? 20.034 -6.468 -14.548 1.00 83.50 182 ALA A C 1
ATOM 1426 O O . ALA A 1 182 ? 20.762 -6.208 -15.509 1.00 83.50 182 ALA A O 1
ATOM 1427 N N . TYR A 1 183 ? 20.375 -6.157 -13.293 1.00 83.88 183 TYR A N 1
ATOM 1428 C CA . TYR A 1 183 ? 21.629 -5.495 -12.937 1.00 83.88 183 TYR A CA 1
ATOM 1429 C C . TYR A 1 183 ? 22.858 -6.351 -13.280 1.00 83.88 183 TYR A C 1
ATOM 1431 O O . TYR A 1 183 ? 23.802 -5.851 -13.893 1.00 83.88 183 TYR A O 1
ATOM 1439 N N . ILE A 1 184 ? 22.830 -7.648 -12.953 1.00 88.44 184 ILE A N 1
ATOM 1440 C CA . ILE A 1 184 ? 23.930 -8.582 -13.253 1.00 88.44 184 ILE A CA 1
ATOM 1441 C C . ILE A 1 184 ? 24.113 -8.741 -14.770 1.00 88.44 184 ILE A C 1
ATOM 1443 O O . ILE A 1 184 ? 25.240 -8.695 -15.272 1.00 88.44 184 ILE A O 1
ATOM 1447 N N . THR A 1 185 ? 23.015 -8.886 -15.520 1.00 86.00 185 THR A N 1
ATOM 1448 C CA . THR A 1 185 ? 23.083 -9.041 -16.982 1.00 86.00 185 THR A CA 1
ATOM 1449 C C . THR A 1 185 ? 23.538 -7.765 -17.687 1.00 86.00 185 THR A C 1
ATOM 1451 O O . THR A 1 185 ? 24.306 -7.844 -18.641 1.00 86.00 185 THR A O 1
ATOM 1454 N N . GLY A 1 186 ? 23.109 -6.590 -17.210 1.00 79.38 186 GLY A N 1
ATOM 1455 C CA . GLY A 1 186 ? 23.491 -5.301 -17.793 1.00 79.38 186 GLY A CA 1
ATOM 1456 C C . GLY A 1 186 ? 24.961 -4.954 -17.553 1.00 79.38 186 GLY A C 1
ATOM 1457 O O . GLY A 1 186 ? 25.650 -4.540 -18.481 1.00 79.38 186 GLY A O 1
ATOM 1458 N N . GLY A 1 187 ? 25.472 -5.196 -16.340 1.00 77.88 187 GLY A N 1
ATOM 1459 C CA . GLY A 1 187 ? 26.874 -4.922 -16.002 1.00 77.88 187 GLY A CA 1
ATOM 1460 C C . GLY A 1 187 ? 27.878 -5.781 -16.775 1.00 77.88 187 GLY A C 1
ATOM 1461 O O . GLY A 1 187 ? 28.992 -5.341 -17.037 1.00 77.88 187 GLY A O 1
ATOM 1462 N N . SER A 1 188 ? 27.470 -6.979 -17.198 1.00 79.12 188 SER A N 1
ATOM 1463 C CA . SER A 1 188 ? 28.329 -7.878 -17.979 1.00 79.12 188 SER A CA 1
ATOM 1464 C C . SER A 1 188 ? 28.592 -7.367 -19.403 1.00 79.12 188 SER A C 1
ATOM 1466 O O . SER A 1 188 ? 29.575 -7.766 -20.019 1.00 79.12 188 SER A O 1
ATOM 1468 N N . HIS A 1 189 ? 27.740 -6.478 -19.925 1.00 72.31 189 HIS A N 1
ATOM 1469 C CA . HIS A 1 189 ? 27.791 -6.022 -21.316 1.00 72.31 189 HIS A CA 1
ATOM 1470 C C . HIS A 1 189 ? 28.680 -4.786 -21.545 1.00 72.31 189 HIS A C 1
ATOM 1472 O O . HIS A 1 189 ? 29.018 -4.510 -22.690 1.00 72.31 189 HIS A O 1
ATOM 1478 N N . ASP A 1 190 ? 29.059 -4.059 -20.485 1.00 69.62 190 ASP A N 1
ATOM 1479 C CA . ASP A 1 190 ? 29.938 -2.872 -20.555 1.00 69.62 190 ASP A CA 1
ATOM 1480 C C . ASP A 1 190 ? 31.444 -3.246 -20.421 1.00 69.62 190 ASP A C 1
ATOM 1482 O O . ASP A 1 190 ? 32.298 -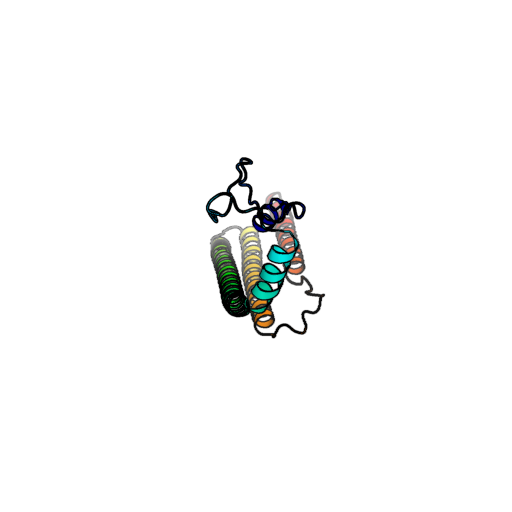2.368 -20.518 1.00 69.62 190 ASP A O 1
ATOM 1486 N N . ILE A 1 191 ? 31.788 -4.525 -20.182 1.00 70.38 191 ILE A N 1
ATOM 1487 C CA . ILE A 1 191 ? 33.177 -4.997 -19.948 1.00 70.38 191 ILE A CA 1
ATOM 1488 C C . ILE A 1 191 ? 33.805 -5.654 -21.202 1.00 70.38 191 ILE A C 1
ATOM 1490 O O . ILE A 1 191 ? 35.016 -5.870 -21.236 1.00 70.38 191 ILE A O 1
ATOM 1494 N N . SER A 1 192 ? 33.015 -5.966 -22.235 1.00 58.25 192 SER A N 1
ATOM 1495 C CA . SER A 1 192 ? 33.492 -6.489 -23.535 1.00 58.25 192 SER A CA 1
ATOM 1496 C C . SER A 1 192 ? 33.445 -5.422 -24.616 1.00 58.25 192 SER A C 1
ATOM 1498 O O . SER A 1 192 ? 34.371 -5.423 -25.454 1.00 58.25 192 SER A O 1
#

Organism: NCBI:txid3111310